Protein AF-A0A1F8QRV8-F1 (afdb_monomer_lite)

Structure (mmCIF, N/CA/C/O backbone):
data_AF-A0A1F8QRV8-F1
#
_entry.id   AF-A0A1F8QRV8-F1
#
loop_
_atom_site.group_PDB
_atom_site.id
_atom_site.type_symbol
_atom_site.label_atom_id
_atom_site.label_alt_id
_atom_site.label_comp_id
_atom_site.label_asym_id
_atom_site.label_entity_id
_atom_site.label_seq_id
_atom_site.pdbx_PDB_ins_code
_atom_site.Cartn_x
_atom_site.Cartn_y
_atom_site.Cartn_z
_atom_site.occupancy
_atom_site.B_iso_or_equiv
_atom_site.auth_seq_id
_atom_site.auth_comp_id
_atom_site.auth_asym_id
_atom_site.auth_atom_id
_atom_site.pdbx_PDB_model_num
ATOM 1 N N . MET A 1 1 ? -8.579 -0.309 5.083 1.00 98.44 1 MET A N 1
ATOM 2 C CA . MET A 1 1 ? -8.144 -1.308 4.083 1.00 98.44 1 MET A CA 1
ATOM 3 C C . MET A 1 1 ? -6.646 -1.500 4.211 1.00 98.44 1 MET A C 1
ATOM 5 O O . MET A 1 1 ? -5.951 -0.522 4.458 1.00 98.44 1 MET A O 1
ATOM 9 N N . ILE A 1 2 ? -6.174 -2.732 4.047 1.00 98.88 2 ILE A N 1
ATOM 10 C CA . ILE A 1 2 ? -4.752 -3.074 3.945 1.00 98.88 2 ILE A CA 1
ATOM 11 C C . ILE A 1 2 ? -4.493 -3.618 2.539 1.00 98.88 2 ILE A C 1
ATOM 13 O O . ILE A 1 2 ? -5.296 -4.398 2.025 1.00 98.88 2 ILE A O 1
ATOM 17 N N . ILE A 1 3 ? -3.397 -3.200 1.918 1.00 98.88 3 ILE A N 1
ATOM 18 C CA . ILE A 1 3 ? -2.924 -3.696 0.623 1.00 98.88 3 ILE A CA 1
ATOM 19 C C . ILE A 1 3 ? -1.481 -4.157 0.794 1.00 98.88 3 ILE A C 1
ATOM 21 O O . ILE A 1 3 ? -0.708 -3.502 1.485 1.00 98.88 3 ILE A O 1
ATOM 25 N N . ALA A 1 4 ? -1.134 -5.278 0.173 1.00 98.75 4 ALA A N 1
ATOM 26 C CA . ALA A 1 4 ? 0.220 -5.808 0.134 1.00 98.75 4 ALA A CA 1
ATOM 27 C C . ALA A 1 4 ? 0.588 -6.266 -1.284 1.00 98.75 4 ALA A C 1
ATOM 29 O O . ALA A 1 4 ? -0.267 -6.358 -2.176 1.00 98.75 4 ALA A O 1
ATOM 30 N N . GLY A 1 5 ? 1.874 -6.550 -1.497 1.00 98.44 5 GLY A N 1
ATOM 31 C CA . GLY A 1 5 ? 2.357 -7.167 -2.729 1.00 98.44 5 GLY A CA 1
ATOM 32 C C . GLY A 1 5 ? 2.204 -6.307 -3.976 1.00 98.44 5 GLY A C 1
ATOM 33 O O . GLY A 1 5 ? 2.043 -6.847 -5.064 1.00 98.44 5 GLY A O 1
ATOM 34 N N . ILE A 1 6 ? 2.218 -4.979 -3.857 1.00 98.62 6 ILE A N 1
ATOM 35 C CA . ILE A 1 6 ? 2.218 -4.088 -5.029 1.00 98.62 6 ILE A CA 1
ATOM 36 C C . ILE A 1 6 ? 3.520 -4.200 -5.833 1.00 98.62 6 ILE A C 1
ATOM 38 O O . ILE A 1 6 ? 3.482 -4.129 -7.059 1.00 98.62 6 ILE A O 1
ATOM 42 N N . HIS A 1 7 ? 4.644 -4.485 -5.169 1.00 97.75 7 HIS A N 1
ATOM 43 C CA . HIS A 1 7 ? 5.905 -4.873 -5.805 1.00 97.75 7 HIS A CA 1
ATOM 44 C C . HIS A 1 7 ? 6.136 -6.398 -5.769 1.00 97.75 7 HIS A C 1
ATOM 46 O O . HIS A 1 7 ? 7.274 -6.862 -5.682 1.00 97.75 7 HIS A O 1
ATOM 52 N N . GLY A 1 8 ? 5.050 -7.178 -5.809 1.00 97.31 8 GLY A N 1
ATOM 53 C CA . GLY A 1 8 ? 5.067 -8.627 -6.014 1.00 97.31 8 GLY A CA 1
ATOM 54 C C . GLY A 1 8 ? 6.041 -9.383 -5.108 1.00 97.31 8 GLY A C 1
ATOM 55 O O . GLY A 1 8 ? 6.103 -9.159 -3.899 1.00 97.31 8 GLY A O 1
ATOM 56 N N . GLY A 1 9 ? 6.800 -10.304 -5.701 1.00 96.50 9 GLY A N 1
ATOM 57 C CA . GLY A 1 9 ? 7.708 -11.196 -4.986 1.00 96.50 9 GLY A CA 1
ATOM 58 C C . GLY A 1 9 ? 8.955 -10.500 -4.442 1.00 96.50 9 GLY A C 1
ATOM 59 O O . GLY A 1 9 ? 9.538 -10.999 -3.480 1.00 96.50 9 GLY A O 1
ATOM 60 N N . ALA A 1 10 ? 9.332 -9.342 -4.999 1.00 95.88 10 ALA A N 1
ATOM 61 C CA . ALA A 1 10 ? 10.434 -8.530 -4.476 1.00 95.88 10 ALA A CA 1
ATOM 62 C C . ALA A 1 10 ? 10.132 -7.984 -3.068 1.00 95.88 10 ALA A C 1
ATOM 64 O O . ALA A 1 10 ? 11.057 -7.720 -2.311 1.00 95.88 10 ALA A O 1
ATOM 65 N N . GLU A 1 11 ? 8.848 -7.876 -2.712 1.00 97.12 11 GLU A N 1
ATOM 66 C CA . GLU A 1 11 ? 8.356 -7.502 -1.379 1.00 97.12 11 GLU A CA 1
ATOM 67 C C . GLU A 1 11 ? 7.483 -8.620 -0.786 1.00 97.12 11 GLU A C 1
ATOM 69 O O . GLU A 1 11 ? 6.433 -8.386 -0.177 1.00 97.12 11 GLU A O 1
ATOM 74 N N . GLY A 1 12 ? 7.890 -9.877 -1.004 1.00 98.06 12 GLY A N 1
ATOM 75 C CA . GLY A 1 12 ? 7.109 -11.064 -0.646 1.00 98.06 12 GLY A CA 1
ATOM 76 C C . GLY A 1 12 ? 6.810 -11.214 0.853 1.00 98.06 12 GLY A C 1
ATOM 77 O O . GLY A 1 12 ? 5.869 -11.913 1.231 1.00 98.06 12 GLY A O 1
ATOM 78 N N . ASN A 1 13 ? 7.551 -10.537 1.730 1.00 98.31 13 ASN A N 1
ATOM 79 C CA . ASN A 1 13 ? 7.242 -10.483 3.158 1.00 98.31 13 ASN A CA 1
ATOM 80 C C . ASN A 1 13 ? 5.983 -9.651 3.463 1.00 98.31 13 ASN A C 1
ATOM 82 O O . ASN A 1 13 ? 5.265 -9.987 4.400 1.00 98.31 13 ASN A O 1
ATOM 86 N N . THR A 1 14 ? 5.635 -8.642 2.656 1.00 98.69 14 THR A N 1
ATOM 87 C CA . THR A 1 14 ? 4.356 -7.910 2.799 1.00 98.69 14 THR A CA 1
ATOM 88 C C . THR A 1 14 ? 3.161 -8.820 2.497 1.00 98.69 14 THR A C 1
ATOM 90 O O . THR A 1 14 ? 2.145 -8.812 3.194 1.00 98.69 14 THR A O 1
ATOM 93 N N . ILE A 1 15 ? 3.320 -9.672 1.485 1.00 98.75 15 ILE A N 1
ATOM 94 C CA . ILE A 1 15 ? 2.384 -10.717 1.072 1.00 98.75 15 ILE A CA 1
ATOM 95 C C . ILE A 1 15 ? 2.236 -11.754 2.203 1.00 98.75 15 ILE A C 1
ATOM 97 O O . ILE A 1 15 ? 1.121 -12.093 2.605 1.00 98.75 15 ILE A O 1
ATOM 101 N N . ALA A 1 16 ? 3.349 -12.214 2.782 1.00 98.81 16 ALA A N 1
ATOM 102 C CA . ALA A 1 16 ? 3.334 -13.120 3.933 1.00 98.81 16 ALA A CA 1
ATOM 103 C C . ALA A 1 16 ? 2.682 -12.488 5.179 1.00 98.81 16 ALA A C 1
ATOM 105 O O . ALA A 1 16 ? 1.911 -13.152 5.875 1.00 98.81 16 ALA A O 1
ATOM 106 N N . LEU A 1 17 ? 2.926 -11.200 5.436 1.00 98.88 17 LEU A N 1
ATOM 107 C CA . LEU A 1 17 ? 2.266 -10.451 6.503 1.00 98.88 17 LEU A CA 1
ATOM 108 C C . LEU A 1 17 ? 0.745 -10.421 6.296 1.00 98.88 17 LEU A C 1
ATOM 110 O O . LEU A 1 17 ? -0.011 -10.696 7.229 1.00 98.88 17 LEU A O 1
ATOM 114 N N . ALA A 1 18 ? 0.277 -10.143 5.076 1.00 98.88 18 ALA A N 1
ATOM 115 C CA . ALA A 1 18 ? -1.150 -10.168 4.768 1.00 98.88 18 ALA A CA 1
ATOM 116 C C . ALA A 1 18 ? -1.773 -11.550 5.045 1.00 98.88 18 ALA A C 1
ATOM 118 O O . ALA A 1 18 ? -2.860 -11.615 5.623 1.00 98.88 18 ALA A O 1
ATOM 119 N N . ASP A 1 19 ? -1.082 -12.650 4.722 1.00 98.88 19 ASP A N 1
ATOM 120 C CA . ASP A 1 19 ? -1.551 -14.003 5.060 1.00 98.88 19 ASP A CA 1
ATOM 121 C C . ASP A 1 19 ? -1.668 -14.224 6.565 1.00 98.88 19 ASP A C 1
ATOM 123 O O . ASP A 1 19 ? -2.669 -14.776 7.030 1.00 98.88 19 ASP A O 1
ATOM 127 N N . GLN A 1 20 ? -0.670 -13.791 7.336 1.00 98.88 20 GLN A N 1
ATOM 128 C CA . GLN A 1 20 ? -0.687 -13.927 8.790 1.00 98.88 20 GLN A CA 1
ATOM 129 C C . GLN A 1 20 ? -1.824 -13.112 9.416 1.00 98.88 20 GLN A C 1
ATOM 131 O O . GLN A 1 20 ? -2.536 -13.625 10.281 1.00 98.88 20 GLN A O 1
ATOM 136 N N . LEU A 1 21 ? -2.056 -11.877 8.953 1.00 98.88 21 LEU A N 1
ATOM 137 C CA . LEU A 1 21 ? -3.175 -11.048 9.412 1.00 98.88 21 LEU A CA 1
ATOM 138 C C . LEU A 1 21 ? -4.525 -11.692 9.061 1.00 98.88 21 LEU A C 1
ATOM 140 O O . LEU A 1 21 ? -5.411 -11.765 9.913 1.00 98.88 21 LEU A O 1
ATOM 144 N N . ILE A 1 22 ? -4.681 -12.228 7.844 1.00 98.88 22 ILE A N 1
ATOM 145 C CA . ILE A 1 22 ? -5.885 -12.968 7.433 1.00 98.88 22 ILE A CA 1
ATOM 146 C C . ILE A 1 22 ? -6.089 -14.207 8.317 1.00 98.88 22 ILE A C 1
ATOM 148 O O . ILE A 1 22 ? -7.207 -14.471 8.767 1.00 98.88 22 ILE A O 1
ATOM 152 N N . ALA A 1 23 ? -5.030 -14.974 8.585 1.00 98.81 23 ALA A N 1
ATOM 153 C CA . ALA A 1 23 ? -5.090 -16.160 9.434 1.00 98.81 23 ALA A CA 1
ATOM 154 C C . ALA A 1 23 ? -5.474 -15.810 10.880 1.00 98.81 23 ALA A C 1
ATOM 156 O O . ALA A 1 23 ? -6.327 -16.485 11.463 1.00 98.81 23 ALA A O 1
ATOM 157 N N . TYR A 1 24 ? -4.905 -14.734 11.429 1.00 98.81 24 TYR A N 1
ATOM 158 C CA . TYR A 1 24 ? -5.256 -14.205 12.743 1.00 98.81 24 TYR A CA 1
ATOM 159 C C . TYR A 1 24 ? -6.730 -13.797 12.808 1.00 98.81 24 TYR A C 1
ATOM 161 O O . TYR A 1 24 ? -7.442 -14.224 13.715 1.00 98.81 24 TYR A O 1
ATOM 169 N N . LEU A 1 25 ? -7.216 -13.032 11.826 1.00 98.62 25 LEU A N 1
ATOM 170 C CA . LEU A 1 25 ? -8.596 -12.537 11.782 1.00 98.62 25 LEU A CA 1
ATOM 171 C C . LEU A 1 25 ? -9.627 -13.657 11.617 1.00 98.62 25 LEU A C 1
ATOM 173 O O . LEU A 1 25 ? -10.715 -13.575 12.179 1.00 98.62 25 LEU A O 1
ATOM 177 N N . ARG A 1 26 ? -9.289 -14.740 10.906 1.00 98.31 26 ARG A N 1
ATOM 178 C CA . ARG A 1 26 ? -10.142 -15.941 10.832 1.00 98.31 26 ARG A CA 1
ATOM 179 C C . ARG A 1 26 ? -10.323 -16.616 12.191 1.00 98.31 26 ARG A C 1
ATOM 181 O O . ARG A 1 26 ? -11.381 -17.183 12.445 1.00 98.31 26 ARG A O 1
ATOM 188 N N . GLN A 1 27 ? -9.301 -16.569 13.043 1.00 98.50 27 GLN A N 1
ATOM 189 C CA . GLN A 1 27 ? -9.343 -17.119 14.402 1.00 98.50 27 GLN A CA 1
ATOM 190 C C . GLN A 1 27 ? -9.913 -16.118 15.419 1.00 98.50 27 GLN A C 1
ATOM 192 O O . GLN A 1 27 ? -10.408 -16.525 16.465 1.00 98.50 27 GLN A O 1
ATOM 197 N N . ASN A 1 28 ? -9.863 -14.822 15.103 1.00 98.31 28 ASN A N 1
ATOM 198 C CA . ASN A 1 28 ? -10.257 -13.719 15.975 1.00 98.31 28 ASN A CA 1
ATOM 199 C C . ASN A 1 28 ? -11.208 -12.744 15.255 1.00 98.31 28 ASN A C 1
ATOM 201 O O . ASN A 1 28 ? -10.888 -11.559 15.137 1.00 98.31 28 ASN A O 1
ATOM 205 N N . PRO A 1 29 ? -12.376 -13.195 14.760 1.00 97.06 29 PRO A N 1
ATOM 206 C CA . PRO A 1 29 ? -13.280 -12.335 13.993 1.00 97.06 29 PRO A CA 1
ATOM 207 C C . PRO A 1 29 ? -13.778 -11.125 14.799 1.00 97.06 29 PRO A C 1
ATOM 209 O O . PRO A 1 29 ? -14.042 -10.074 14.224 1.00 97.06 29 PRO A O 1
ATOM 212 N N . GLN A 1 30 ? -13.842 -11.242 16.130 1.00 96.56 30 GLN A N 1
ATOM 213 C CA . GLN A 1 30 ? -14.197 -10.155 17.045 1.00 96.56 30 GLN A CA 1
ATOM 214 C C . GLN A 1 30 ? -13.184 -9.000 17.077 1.00 96.56 30 GLN A C 1
ATOM 216 O O . GLN A 1 30 ? -13.481 -7.959 17.656 1.00 96.56 30 GLN A O 1
ATOM 221 N N . ALA A 1 31 ? -11.986 -9.179 16.507 1.00 96.75 31 ALA A N 1
ATOM 222 C CA . ALA A 1 31 ? -10.992 -8.115 16.425 1.00 96.75 31 ALA A CA 1
ATOM 223 C C . ALA A 1 31 ? -11.446 -6.971 15.505 1.00 96.75 31 ALA A C 1
ATOM 225 O O . ALA A 1 31 ? -11.017 -5.841 15.705 1.00 96.75 31 ALA A O 1
ATOM 226 N N . VAL A 1 32 ? -12.322 -7.242 14.527 1.00 97.69 32 VAL A N 1
ATOM 227 C CA . VAL A 1 32 ? -12.950 -6.203 13.698 1.00 97.69 32 VAL A CA 1
ATOM 228 C C . VAL A 1 32 ? -14.182 -5.670 14.436 1.00 97.69 32 VAL A C 1
ATOM 230 O O . VAL A 1 32 ? -15.131 -6.433 14.637 1.00 97.69 32 VAL A O 1
ATOM 233 N N . PRO A 1 33 ? -14.211 -4.386 14.841 1.00 94.81 33 PRO A N 1
ATOM 234 C CA . PRO A 1 33 ? -15.349 -3.844 15.570 1.00 94.81 33 PRO A CA 1
ATOM 235 C C . PRO A 1 33 ? -16.626 -3.839 14.723 1.00 94.81 33 PRO A C 1
ATOM 237 O O . PRO A 1 33 ? -16.595 -3.695 13.497 1.00 94.81 33 PRO A O 1
ATOM 240 N N . HIS A 1 34 ? -17.778 -3.948 15.387 1.00 93.56 34 HIS A N 1
ATOM 241 C CA . HIS A 1 34 ? -19.071 -3.796 14.724 1.00 93.56 34 HIS A CA 1
ATOM 242 C C . HIS A 1 34 ? -19.174 -2.434 14.022 1.00 93.56 34 HIS A C 1
ATOM 244 O O . HIS A 1 34 ? -18.722 -1.422 14.548 1.00 93.56 34 HIS A O 1
ATOM 250 N N . GLY A 1 35 ? -19.803 -2.412 12.845 1.00 90.38 35 GLY A N 1
ATOM 251 C CA . GLY A 1 35 ? -19.957 -1.196 12.039 1.00 90.38 35 GLY A CA 1
ATOM 252 C C . GLY A 1 35 ? -18.786 -0.907 11.096 1.00 90.38 35 GLY A C 1
ATOM 253 O O . GLY A 1 35 ? -18.944 -0.084 10.201 1.00 90.38 35 GLY A O 1
ATOM 254 N N . TYR A 1 36 ? -17.665 -1.623 11.219 1.00 93.31 36 TYR A N 1
ATOM 255 C CA . TYR A 1 36 ? -16.537 -1.514 10.296 1.00 93.31 36 TYR A CA 1
ATOM 256 C C . TYR A 1 36 ? -16.503 -2.674 9.305 1.00 93.31 36 TYR A C 1
ATOM 258 O O . TYR A 1 36 ? -16.861 -3.809 9.619 1.00 93.31 36 TYR A O 1
ATOM 266 N N . THR A 1 37 ? -16.011 -2.387 8.100 1.00 96.19 37 THR A N 1
ATOM 267 C CA . THR A 1 37 ? -15.634 -3.409 7.120 1.00 96.19 37 THR A CA 1
ATOM 268 C C . THR A 1 37 ? -14.135 -3.322 6.866 1.00 96.19 37 THR A C 1
ATOM 270 O O . THR A 1 37 ? -13.628 -2.294 6.417 1.00 96.19 37 THR A O 1
ATOM 273 N N . LEU A 1 38 ? -13.417 -4.410 7.145 1.00 98.12 38 LEU A N 1
ATOM 274 C CA . LEU A 1 38 ? -11.993 -4.525 6.852 1.00 98.12 38 LEU A CA 1
ATOM 275 C C . LEU A 1 38 ? -11.783 -5.283 5.540 1.00 98.12 38 LEU A C 1
ATOM 277 O O . LEU A 1 38 ? -12.138 -6.453 5.422 1.00 98.12 38 LEU A O 1
ATOM 281 N N . TYR A 1 39 ? -11.132 -4.624 4.585 1.00 98.69 39 TYR A N 1
ATOM 282 C CA . TYR A 1 39 ? -10.623 -5.250 3.367 1.00 98.69 39 TYR A CA 1
ATOM 283 C C . TYR A 1 39 ? -9.111 -5.454 3.471 1.00 98.69 39 TYR A C 1
ATOM 285 O O . TYR A 1 39 ? -8.399 -4.518 3.848 1.00 98.69 39 TYR A O 1
ATOM 293 N N . ILE A 1 40 ? -8.637 -6.646 3.103 1.00 98.81 40 ILE A N 1
ATOM 294 C CA . ILE A 1 40 ? -7.215 -6.967 2.937 1.00 98.81 40 ILE A CA 1
ATOM 295 C C . ILE A 1 40 ? -7.014 -7.481 1.511 1.00 98.81 40 ILE A C 1
ATOM 297 O O . ILE A 1 40 ? -7.506 -8.557 1.166 1.00 98.81 40 ILE A O 1
ATOM 301 N N . LEU A 1 41 ? -6.301 -6.717 0.683 1.00 98.81 41 LEU A N 1
ATOM 302 C CA . LEU A 1 41 ? -5.822 -7.184 -0.613 1.00 98.81 41 LEU A CA 1
ATOM 303 C C . LEU A 1 41 ? -4.449 -7.819 -0.410 1.00 98.81 41 LEU A C 1
ATOM 305 O O . LEU A 1 41 ? -3.457 -7.119 -0.227 1.00 98.81 41 LEU A O 1
ATOM 309 N N . ARG A 1 42 ? -4.430 -9.152 -0.429 1.00 98.50 42 ARG A N 1
ATOM 310 C CA . ARG A 1 42 ? -3.239 -9.969 -0.177 1.00 98.50 42 ARG A CA 1
ATOM 311 C C . ARG A 1 42 ? -2.063 -9.620 -1.099 1.00 98.50 42 ARG A C 1
ATOM 313 O O . ARG A 1 42 ? -0.938 -9.519 -0.630 1.00 98.50 42 ARG A O 1
ATOM 320 N N . SER A 1 43 ? -2.328 -9.523 -2.398 1.00 98.56 43 SER A N 1
ATOM 321 C CA . SER A 1 43 ? -1.309 -9.355 -3.432 1.00 98.56 43 SER A CA 1
ATOM 322 C C . SER A 1 43 ? -1.920 -8.593 -4.598 1.00 98.56 43 SER A C 1
ATOM 324 O O . SER A 1 43 ? -2.883 -9.063 -5.210 1.00 98.56 43 SER A O 1
ATOM 326 N N . LEU A 1 44 ? -1.416 -7.386 -4.855 1.00 98.75 44 LEU A N 1
ATOM 327 C CA . LEU A 1 44 ? -1.829 -6.584 -6.008 1.00 98.75 44 LEU A CA 1
ATOM 328 C C . LEU A 1 44 ? -1.079 -6.987 -7.287 1.00 98.75 44 LEU A C 1
ATOM 330 O O . LEU A 1 44 ? -1.652 -6.874 -8.365 1.00 98.75 44 LEU A O 1
ATOM 334 N N . ASN A 1 45 ? 0.157 -7.483 -7.169 1.00 98.69 45 ASN A N 1
ATOM 335 C CA . ASN A 1 45 ? 0.983 -7.968 -8.275 1.00 98.69 45 ASN A CA 1
ATOM 336 C C . ASN A 1 45 ? 1.223 -9.493 -8.170 1.00 98.69 45 ASN A C 1
ATOM 338 O O . ASN A 1 45 ? 2.320 -9.923 -7.791 1.00 98.69 45 ASN A O 1
ATOM 342 N N . PRO A 1 46 ? 0.222 -10.332 -8.505 1.00 98.31 46 PRO A N 1
ATOM 343 C CA . PRO A 1 46 ? 0.373 -11.788 -8.466 1.00 98.31 46 PRO A CA 1
ATOM 344 C C . PRO A 1 46 ? 1.382 -12.316 -9.501 1.00 98.31 46 PRO A C 1
ATOM 346 O O . PRO A 1 46 ? 1.995 -13.359 -9.278 1.00 98.31 46 PRO A O 1
ATOM 349 N N . ASP A 1 47 ? 1.598 -11.598 -10.606 1.00 97.88 47 ASP A N 1
ATOM 350 C CA . ASP A 1 47 ? 2.588 -11.970 -11.623 1.00 97.88 47 ASP A CA 1
ATOM 351 C C . ASP A 1 47 ? 4.012 -11.862 -11.065 1.00 97.88 47 ASP A C 1
ATOM 353 O O . ASP A 1 47 ? 4.814 -12.789 -11.187 1.00 97.88 47 ASP A O 1
ATOM 357 N N . GLY A 1 48 ? 4.308 -10.746 -10.393 1.00 97.81 48 GLY A N 1
ATOM 358 C CA . GLY A 1 48 ? 5.572 -10.537 -9.698 1.00 97.81 48 GLY A CA 1
ATOM 359 C C . GLY A 1 48 ? 5.747 -11.479 -8.507 1.00 97.81 48 GLY A C 1
ATOM 360 O O . GLY A 1 48 ? 6.862 -11.925 -8.244 1.00 97.81 48 GLY A O 1
ATOM 361 N N . GLU A 1 49 ? 4.666 -11.824 -7.795 1.00 98.06 49 GLU A N 1
ATOM 362 C CA . GLU A 1 49 ? 4.690 -12.792 -6.686 1.00 98.06 49 GLU A CA 1
ATOM 363 C C . GLU A 1 49 ? 5.238 -14.156 -7.124 1.00 98.06 49 GLU A C 1
ATOM 365 O O . GLU A 1 49 ? 6.117 -14.706 -6.458 1.00 98.06 49 GLU A O 1
ATOM 370 N N . VAL A 1 50 ? 4.786 -14.677 -8.270 1.00 97.88 50 VAL A N 1
ATOM 371 C CA . VAL A 1 50 ? 5.233 -15.978 -8.803 1.00 97.88 50 VAL A CA 1
ATOM 372 C C . VAL A 1 50 ? 6.735 -15.998 -9.121 1.00 97.88 50 VAL A C 1
ATOM 374 O O . VAL A 1 50 ? 7.355 -17.062 -9.082 1.00 97.88 50 VAL A O 1
ATOM 377 N N . LEU A 1 51 ? 7.342 -14.842 -9.403 1.00 97.19 51 LEU A N 1
ATOM 378 C CA . LEU A 1 51 ? 8.778 -14.731 -9.681 1.00 97.19 51 LEU A CA 1
ATOM 379 C C . LEU A 1 51 ? 9.647 -14.757 -8.412 1.00 97.19 51 LEU A C 1
ATOM 381 O O . LEU A 1 51 ? 10.847 -15.021 -8.504 1.00 97.19 51 LEU A O 1
ATOM 385 N N . GLY A 1 52 ? 9.056 -14.527 -7.236 1.00 94.69 52 GLY A N 1
ATOM 386 C CA . GLY A 1 52 ? 9.757 -14.510 -5.953 1.00 94.69 52 GLY A CA 1
ATOM 387 C C . GLY A 1 52 ? 10.641 -13.276 -5.741 1.00 94.69 52 GLY A C 1
ATOM 388 O O . GLY A 1 52 ? 10.527 -12.270 -6.445 1.00 94.69 52 GLY A O 1
ATOM 389 N N . ASN A 1 53 ? 11.525 -13.351 -4.740 1.00 94.31 53 ASN A N 1
ATOM 390 C CA . ASN A 1 53 ? 12.380 -12.235 -4.326 1.00 94.31 53 ASN A CA 1
ATOM 391 C C . ASN A 1 53 ? 13.574 -12.046 -5.276 1.00 94.31 53 ASN A C 1
ATOM 393 O O . ASN A 1 53 ? 14.706 -12.447 -5.000 1.00 94.31 53 ASN A O 1
ATOM 397 N N . VAL A 1 54 ? 13.286 -11.465 -6.439 1.00 93.19 54 VAL A N 1
ATOM 398 C CA . VAL A 1 54 ? 14.252 -11.058 -7.463 1.00 93.19 54 VAL A CA 1
ATOM 399 C C . VAL A 1 54 ? 13.852 -9.687 -8.023 1.00 93.19 54 VAL A C 1
ATOM 401 O O . VAL A 1 54 ? 12.671 -9.346 -7.985 1.00 93.19 54 VAL A O 1
ATOM 404 N N . PRO A 1 55 ? 14.769 -8.904 -8.630 1.00 91.31 55 PRO A N 1
ATOM 405 C CA . PRO A 1 55 ? 14.427 -7.589 -9.187 1.00 91.31 55 PRO A CA 1
ATOM 406 C C . PRO A 1 55 ? 13.271 -7.609 -10.200 1.00 91.31 55 PRO A C 1
ATOM 408 O O . PRO A 1 55 ? 12.509 -6.651 -10.289 1.00 91.31 55 PRO A O 1
ATOM 411 N N . GLY A 1 56 ? 13.123 -8.710 -10.947 1.00 94.56 56 GLY A N 1
ATOM 412 C CA . GLY A 1 56 ? 12.012 -8.914 -11.881 1.00 94.56 56 GLY A CA 1
ATOM 413 C C . GLY A 1 56 ? 10.657 -9.173 -11.214 1.00 94.56 56 GLY A C 1
ATOM 414 O O . GLY A 1 56 ? 9.643 -9.021 -11.878 1.00 94.56 56 GLY A O 1
ATOM 415 N N . GLY A 1 57 ? 10.629 -9.520 -9.924 1.00 96.12 57 GLY A N 1
ATOM 416 C CA . GLY A 1 57 ? 9.404 -9.719 -9.148 1.00 96.12 57 GLY A CA 1
ATOM 417 C C . GLY A 1 57 ? 8.760 -8.421 -8.656 1.00 96.12 57 GLY A C 1
ATOM 418 O O . GLY A 1 57 ? 7.648 -8.476 -8.140 1.00 96.12 57 GLY A O 1
ATOM 419 N N . ARG A 1 58 ? 9.437 -7.270 -8.816 1.00 96.50 58 ARG A N 1
ATOM 420 C CA . ARG A 1 58 ? 8.902 -5.938 -8.489 1.00 96.50 58 ARG A CA 1
ATOM 421 C C . ARG A 1 58 ? 7.822 -5.479 -9.477 1.00 96.50 58 ARG A C 1
ATOM 423 O O . ARG A 1 58 ? 6.709 -5.208 -9.029 1.00 96.50 58 ARG A O 1
ATOM 430 N N . PRO A 1 59 ? 8.118 -5.326 -10.782 1.00 97.31 59 PRO A N 1
ATOM 431 C CA . PRO A 1 59 ? 7.099 -4.936 -11.748 1.00 97.31 59 PRO A CA 1
ATOM 432 C C . PRO A 1 59 ? 6.108 -6.077 -12.013 1.00 97.31 59 PRO A C 1
ATOM 434 O O . PRO A 1 59 ? 6.360 -7.231 -11.662 1.00 97.31 59 PRO A O 1
ATOM 437 N N . ASN A 1 60 ? 4.975 -5.768 -12.642 1.00 98.31 60 ASN A N 1
ATOM 438 C CA . ASN A 1 60 ? 4.060 -6.794 -13.152 1.00 98.31 60 ASN A CA 1
ATOM 439 C C . ASN A 1 60 ? 4.600 -7.461 -14.437 1.00 98.31 60 ASN A C 1
ATOM 441 O O . ASN A 1 60 ? 5.691 -7.130 -14.914 1.00 98.31 60 ASN A O 1
ATOM 445 N N . ALA A 1 61 ? 3.828 -8.371 -15.046 1.00 97.56 61 ALA A N 1
ATOM 446 C CA . ALA A 1 61 ? 4.248 -9.087 -16.258 1.00 97.56 61 ALA A CA 1
ATOM 447 C C . ALA A 1 61 ? 4.550 -8.180 -17.471 1.00 97.56 61 ALA A C 1
ATOM 449 O O . ALA A 1 61 ? 5.285 -8.591 -18.370 1.00 97.56 61 ALA A O 1
ATOM 450 N N . ASN A 1 62 ? 4.038 -6.944 -17.494 1.00 97.62 62 ASN A N 1
ATOM 451 C CA . ASN A 1 62 ? 4.333 -5.955 -18.536 1.00 97.62 62 ASN A CA 1
ATOM 452 C C . ASN A 1 62 ? 5.592 -5.119 -18.240 1.00 97.62 62 ASN A C 1
ATOM 454 O O . ASN A 1 62 ? 5.923 -4.207 -19.000 1.00 97.62 62 ASN A O 1
ATOM 458 N N . GLY A 1 63 ? 6.305 -5.398 -17.144 1.00 96.44 63 GLY A N 1
ATOM 459 C CA . GLY A 1 63 ? 7.471 -4.621 -16.729 1.00 96.44 63 GLY A CA 1
ATOM 460 C C . GLY A 1 63 ? 7.108 -3.252 -16.142 1.00 96.44 63 GLY A C 1
ATOM 461 O O . GLY A 1 63 ? 7.938 -2.339 -16.160 1.00 96.44 63 GLY A O 1
ATOM 462 N N . VAL A 1 64 ? 5.880 -3.082 -15.644 1.00 97.19 64 VAL A N 1
ATOM 463 C CA . VAL A 1 64 ? 5.396 -1.825 -15.062 1.00 97.19 64 VAL A CA 1
ATOM 464 C C . VAL A 1 64 ? 5.473 -1.875 -13.541 1.00 97.19 64 VAL A C 1
ATOM 466 O O . VAL A 1 64 ? 5.006 -2.827 -12.919 1.00 97.19 64 VAL A O 1
ATOM 469 N N . ASP A 1 65 ? 6.059 -0.839 -12.939 1.00 96.75 65 ASP A N 1
ATOM 470 C CA . ASP A 1 65 ? 5.968 -0.609 -11.499 1.00 96.75 65 ASP A CA 1
ATOM 471 C C . ASP A 1 65 ? 4.554 -0.092 -11.194 1.00 96.75 65 ASP A C 1
ATOM 473 O O . ASP A 1 65 ? 4.191 1.037 -11.544 1.00 96.75 65 ASP A O 1
ATOM 477 N N . LEU A 1 66 ? 3.730 -0.940 -10.570 1.00 98.31 66 LEU A N 1
ATOM 478 C CA . LEU A 1 66 ? 2.335 -0.611 -10.280 1.00 98.31 66 LEU A CA 1
ATOM 479 C C . LEU A 1 66 ? 2.212 0.625 -9.378 1.00 98.31 66 LEU A C 1
ATOM 481 O O . LEU A 1 66 ? 1.270 1.397 -9.561 1.00 98.31 66 LEU A O 1
ATOM 485 N N . ASN A 1 67 ? 3.176 0.876 -8.479 1.00 97.25 67 ASN A N 1
ATOM 486 C CA . ASN A 1 67 ? 3.186 2.062 -7.616 1.00 97.25 67 ASN A CA 1
ATOM 487 C C . ASN A 1 67 ? 3.752 3.313 -8.318 1.00 97.25 67 ASN A C 1
ATOM 489 O O . ASN A 1 67 ? 4.115 4.293 -7.667 1.00 97.25 67 ASN A O 1
ATOM 493 N N . ARG A 1 68 ? 3.868 3.277 -9.650 1.00 96.50 68 ARG A N 1
ATOM 494 C CA . ARG A 1 68 ? 4.111 4.432 -10.531 1.00 96.50 68 ARG A CA 1
ATOM 495 C C . ARG A 1 68 ? 3.045 4.571 -11.618 1.00 96.50 68 ARG A C 1
ATOM 497 O O . ARG A 1 68 ? 3.135 5.466 -12.454 1.00 96.50 68 ARG A O 1
ATOM 504 N N . ASN A 1 69 ? 2.050 3.681 -11.647 1.00 98.00 69 ASN A N 1
ATOM 505 C CA . ASN A 1 69 ? 1.065 3.607 -12.722 1.00 98.00 69 ASN A CA 1
ATOM 506 C C . ASN A 1 69 ? -0.241 4.355 -12.410 1.00 98.00 69 ASN A C 1
ATOM 508 O O . ASN A 1 69 ? -1.114 4.429 -13.269 1.00 98.00 69 ASN A O 1
ATOM 512 N N . PHE A 1 70 ? -0.425 4.921 -11.216 1.00 98.00 70 PHE A N 1
ATOM 513 C CA . PHE A 1 70 ? -1.644 5.673 -10.902 1.00 98.00 70 PHE A CA 1
ATOM 514 C C . PHE A 1 70 ? -1.638 7.057 -11.562 1.00 98.00 70 PHE A C 1
ATOM 516 O O . PHE A 1 70 ? -0.587 7.597 -11.879 1.00 98.00 70 PHE A O 1
ATOM 523 N N . ASP A 1 71 ? -2.822 7.638 -11.793 1.00 95.31 71 ASP A N 1
ATOM 524 C CA . ASP A 1 71 ? -2.964 8.876 -12.583 1.00 95.31 71 ASP A CA 1
ATOM 525 C C . ASP A 1 71 ? -2.519 10.159 -11.856 1.00 95.31 71 ASP A C 1
ATOM 527 O O . ASP A 1 71 ? -2.276 11.182 -12.498 1.00 95.31 71 ASP A O 1
ATOM 531 N N . VAL A 1 72 ? -2.348 10.100 -10.534 1.00 94.50 72 VAL A N 1
ATOM 532 C CA . VAL A 1 72 ? -1.976 11.243 -9.696 1.00 94.50 72 VAL A CA 1
ATOM 533 C C . VAL A 1 72 ? -0.541 11.688 -9.976 1.00 94.50 72 VAL A C 1
ATOM 535 O O . VAL A 1 72 ? 0.427 10.999 -9.665 1.00 94.50 72 VAL A O 1
ATOM 538 N N . GLY A 1 73 ? -0.396 12.846 -10.619 1.00 91.12 73 GLY A N 1
ATOM 539 C CA . GLY A 1 73 ? 0.922 13.387 -10.954 1.00 91.12 73 GLY A CA 1
ATOM 540 C C . GLY A 1 73 ? 1.780 12.443 -11.805 1.00 91.12 73 GLY A C 1
ATOM 541 O O . GLY A 1 73 ? 2.995 12.561 -11.755 1.00 91.12 73 GLY A O 1
ATOM 542 N N . TRP A 1 74 ? 1.169 11.502 -12.539 1.00 94.50 74 TRP A N 1
ATOM 543 C CA . TRP A 1 74 ? 1.866 10.458 -13.295 1.00 94.50 74 TRP A CA 1
ATOM 544 C C . TRP A 1 74 ? 2.954 11.024 -14.215 1.00 94.50 74 TRP A C 1
ATOM 546 O O . TRP A 1 74 ? 2.734 12.009 -14.925 1.00 94.50 74 TRP A O 1
ATOM 556 N N . GLN A 1 75 ? 4.106 10.355 -14.252 1.00 91.25 75 GLN A N 1
ATOM 557 C CA . GLN A 1 75 ? 5.249 10.731 -15.081 1.00 91.25 75 GLN A CA 1
ATOM 558 C C . GLN A 1 75 ? 5.734 9.526 -15.886 1.00 91.25 75 GLN A C 1
ATOM 560 O O . GLN A 1 75 ? 5.993 8.464 -15.329 1.00 91.25 75 GLN A O 1
ATOM 565 N N . ALA A 1 76 ? 5.903 9.706 -17.198 1.00 89.12 76 ALA A N 1
ATOM 566 C CA . ALA A 1 76 ? 6.384 8.644 -18.082 1.00 89.12 76 ALA A CA 1
ATOM 567 C C . ALA A 1 76 ? 7.849 8.257 -17.804 1.00 89.12 76 ALA A C 1
ATOM 569 O O . ALA A 1 76 ? 8.216 7.087 -17.913 1.00 89.12 76 ALA A O 1
ATOM 570 N N . ASP A 1 77 ? 8.691 9.243 -17.475 1.00 84.38 77 ASP A N 1
ATOM 571 C CA . ASP A 1 77 ? 10.128 9.060 -17.271 1.00 84.38 77 ASP A CA 1
ATOM 572 C C . ASP A 1 77 ? 10.490 8.973 -15.782 1.00 84.38 77 ASP A C 1
ATOM 574 O O . ASP A 1 77 ? 10.687 9.982 -15.108 1.00 84.38 77 ASP A O 1
ATOM 578 N N . LEU A 1 78 ? 10.649 7.740 -15.294 1.00 80.38 78 LEU A N 1
ATOM 579 C CA . LEU A 1 78 ? 11.107 7.444 -13.931 1.00 80.38 78 LEU A CA 1
ATOM 580 C C . LEU A 1 78 ? 12.615 7.659 -13.713 1.00 80.38 78 LEU A C 1
ATOM 582 O O . LEU A 1 78 ? 13.120 7.450 -12.614 1.00 80.38 78 LEU A O 1
ATOM 586 N N . LYS A 1 79 ? 13.391 8.000 -14.746 1.00 72.62 79 LYS A N 1
ATOM 587 C CA . LYS A 1 79 ? 14.813 8.338 -14.572 1.00 72.62 79 LYS A CA 1
ATOM 588 C C . LYS A 1 79 ? 14.987 9.829 -14.323 1.00 72.62 79 LYS A C 1
ATOM 590 O O . LYS A 1 79 ? 15.851 10.208 -13.533 1.00 72.62 79 LYS A O 1
ATOM 595 N N . GLY A 1 80 ? 14.154 10.655 -14.957 1.00 69.75 80 GLY A N 1
ATOM 596 C CA . GLY A 1 80 ? 14.147 12.111 -14.802 1.00 69.75 80 GLY A CA 1
ATOM 597 C C . GLY A 1 80 ? 13.755 12.605 -13.404 1.00 69.75 80 GLY A C 1
ATOM 598 O O . GLY A 1 80 ? 14.099 13.728 -13.049 1.00 69.75 80 GLY A O 1
ATOM 599 N N . ASN A 1 81 ? 13.109 11.764 -12.594 1.00 67.81 81 ASN A N 1
ATOM 600 C CA . ASN A 1 81 ? 12.588 12.102 -11.265 1.00 67.81 81 ASN A CA 1
ATOM 601 C C . ASN A 1 81 ? 13.467 11.585 -10.100 1.00 67.81 81 ASN A C 1
ATOM 603 O O . ASN A 1 81 ? 13.026 11.515 -8.955 1.00 67.81 81 ASN A O 1
ATOM 607 N N . GLY A 1 82 ? 14.707 11.168 -10.383 1.00 70.12 82 GLY A N 1
ATOM 608 C CA . GLY A 1 82 ? 15.649 10.688 -9.364 1.00 70.12 82 GLY A CA 1
ATOM 609 C C . GLY A 1 82 ? 15.445 9.234 -8.915 1.00 70.12 82 GLY A C 1
ATOM 610 O O . GLY A 1 82 ? 16.242 8.733 -8.125 1.00 70.12 82 GLY A O 1
ATOM 611 N N . CYS A 1 83 ? 14.459 8.510 -9.457 1.00 76.06 83 CYS A N 1
ATOM 612 C CA . CYS A 1 83 ? 14.140 7.122 -9.092 1.00 76.06 83 CYS A CA 1
ATOM 613 C C . CYS A 1 83 ? 14.890 6.067 -9.933 1.00 76.06 83 CYS A C 1
ATOM 615 O O . CYS A 1 83 ? 14.413 4.949 -10.126 1.00 76.06 83 CYS A O 1
ATOM 617 N N . SER A 1 84 ? 16.078 6.410 -10.442 1.00 63.03 84 SER A N 1
ATOM 618 C CA . SER A 1 84 ? 16.778 5.672 -11.510 1.00 63.03 84 SER A CA 1
ATOM 619 C C . SER A 1 84 ? 17.198 4.229 -11.182 1.00 63.03 84 SER A C 1
ATOM 621 O O . SER A 1 84 ? 17.577 3.489 -12.091 1.00 63.03 84 SER A O 1
ATOM 623 N N . SER A 1 85 ? 17.125 3.818 -9.915 1.00 68.56 85 SER A N 1
ATOM 624 C CA . SER A 1 85 ? 17.450 2.468 -9.448 1.00 68.56 85 SER A CA 1
ATOM 625 C C . SER A 1 85 ? 16.252 1.513 -9.378 1.00 68.56 85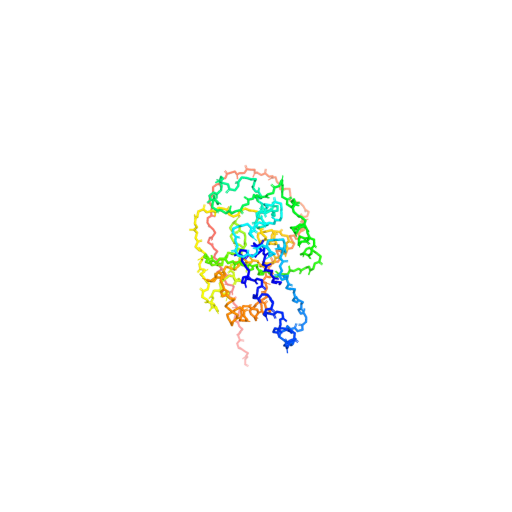 SER A C 1
ATOM 627 O O . SER A 1 85 ? 16.470 0.314 -9.208 1.00 68.56 85 SER A O 1
ATOM 629 N N . ALA A 1 86 ? 15.010 1.998 -9.504 1.00 73.38 86 ALA A N 1
ATOM 630 C CA . ALA A 1 86 ? 13.820 1.155 -9.389 1.00 73.38 86 ALA A CA 1
ATOM 631 C C . ALA A 1 86 ? 13.585 0.322 -10.671 1.00 73.38 86 ALA A C 1
ATOM 633 O O . ALA A 1 86 ? 13.524 0.891 -11.765 1.00 73.38 86 ALA A O 1
ATOM 634 N N . PRO A 1 87 ? 13.442 -1.015 -10.574 1.00 84.56 87 PRO A N 1
ATOM 635 C CA . PRO A 1 87 ? 13.056 -1.850 -11.709 1.00 84.56 87 PRO A CA 1
ATOM 636 C C . PRO A 1 87 ? 11.682 -1.477 -12.283 1.00 84.56 87 PRO A C 1
ATOM 638 O O . PRO A 1 87 ? 10.711 -1.364 -11.538 1.00 84.56 87 PRO A O 1
ATOM 641 N N . GLY A 1 88 ? 11.591 -1.388 -13.613 1.00 89.94 88 GLY A N 1
ATOM 642 C CA . GLY A 1 88 ? 10.331 -1.226 -14.346 1.00 89.94 88 GLY A CA 1
ATOM 643 C C . GLY A 1 88 ? 10.144 0.140 -15.011 1.00 89.94 88 GLY A C 1
ATOM 644 O O . GLY A 1 88 ? 11.063 0.954 -15.104 1.00 89.94 88 GLY A O 1
ATOM 645 N N . THR A 1 89 ? 8.937 0.363 -15.528 1.00 93.75 89 THR A N 1
ATOM 646 C CA . THR A 1 89 ? 8.484 1.627 -16.137 1.00 93.75 89 THR A CA 1
ATOM 647 C C . THR A 1 89 ? 7.219 2.134 -15.443 1.00 93.75 89 THR A C 1
ATOM 649 O O . THR A 1 89 ? 6.600 1.393 -14.684 1.00 93.75 89 THR A O 1
ATOM 652 N N . ALA A 1 90 ? 6.787 3.365 -15.731 1.00 94.06 90 ALA A N 1
ATOM 653 C CA . ALA A 1 90 ? 5.503 3.891 -15.255 1.00 94.06 90 ALA A CA 1
ATOM 654 C C . ALA A 1 90 ? 4.287 3.370 -16.054 1.00 94.06 90 ALA A C 1
ATOM 656 O O . ALA A 1 90 ? 3.153 3.768 -15.779 1.00 94.06 90 ALA A O 1
ATOM 657 N N . GLY A 1 91 ? 4.511 2.502 -17.049 1.00 95.62 91 GLY A N 1
ATOM 658 C CA . GLY A 1 91 ? 3.506 2.018 -17.996 1.00 95.62 91 GLY A CA 1
ATOM 659 C C . GLY A 1 91 ? 3.365 2.884 -19.248 1.00 95.62 91 GLY A C 1
ATOM 660 O O . GLY A 1 91 ? 4.000 3.927 -19.390 1.00 95.62 91 GLY A O 1
ATOM 661 N N . ALA A 1 92 ? 2.520 2.441 -20.184 1.00 96.50 92 ALA A N 1
ATOM 662 C CA . ALA A 1 92 ? 2.254 3.166 -21.437 1.00 96.50 92 ALA A CA 1
ATOM 663 C C . ALA A 1 92 ? 1.443 4.462 -21.225 1.00 96.50 92 ALA A C 1
ATOM 665 O O . ALA A 1 92 ? 1.345 5.301 -22.120 1.00 96.50 92 ALA A O 1
ATOM 666 N N . GLY A 1 93 ? 0.843 4.604 -20.046 1.00 96.81 93 GLY A N 1
ATOM 667 C CA . GLY A 1 93 ? 0.069 5.752 -19.607 1.00 96.81 93 GLY A CA 1
ATOM 668 C C . GLY A 1 93 ? -0.483 5.511 -18.200 1.00 96.81 93 GLY A C 1
ATOM 669 O O . GLY A 1 93 ? -0.390 4.392 -17.687 1.00 96.81 93 GLY A O 1
ATOM 670 N N . PRO A 1 94 ? -1.095 6.528 -17.579 1.00 97.12 94 PRO A N 1
ATOM 671 C CA . PRO A 1 94 ? -1.692 6.378 -16.260 1.00 97.12 94 PRO A CA 1
ATOM 672 C C . PRO A 1 94 ? -2.845 5.362 -16.289 1.00 97.12 94 PRO A C 1
ATOM 674 O O . PRO A 1 94 ? -3.761 5.455 -17.107 1.00 97.12 94 PRO A O 1
ATOM 677 N N . GLY A 1 95 ? -2.822 4.388 -15.382 1.00 97.56 95 GLY A N 1
ATOM 678 C CA . GLY A 1 95 ? -3.796 3.301 -15.302 1.00 97.56 95 GLY A CA 1
ATOM 679 C C . GLY A 1 95 ? -3.747 2.344 -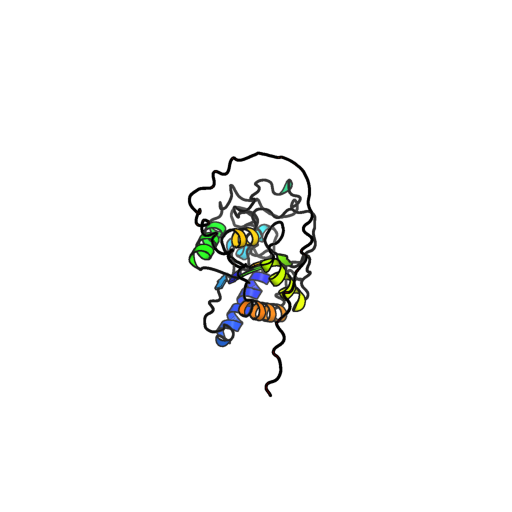16.496 1.00 97.56 95 GLY A C 1
ATOM 680 O O . GLY A 1 95 ? -4.776 1.754 -16.854 1.00 97.56 95 GLY A O 1
ATOM 681 N N . SER A 1 96 ? -2.586 2.215 -17.148 1.00 98.44 96 SER A N 1
ATOM 682 C CA . SER A 1 96 ? -2.397 1.258 -18.243 1.00 98.44 96 SER A CA 1
ATOM 683 C C . SER A 1 96 ? -2.535 -0.190 -17.779 1.00 98.44 96 SER A C 1
ATOM 685 O O . SER A 1 96 ? -3.022 -1.021 -18.554 1.00 98.44 96 SER A O 1
ATOM 687 N N . GLU A 1 97 ? -2.209 -0.481 -16.519 1.00 98.69 97 GLU A N 1
ATOM 688 C CA . GLU A 1 97 ? -2.185 -1.848 -16.009 1.00 98.69 97 GLU A CA 1
ATOM 689 C C . GLU A 1 97 ? -3.563 -2.315 -15.514 1.00 98.69 97 GLU A C 1
ATOM 691 O O . GLU A 1 97 ? -4.306 -1.548 -14.881 1.00 98.69 97 GLU A O 1
ATOM 696 N N . PRO A 1 98 ? -3.964 -3.563 -15.824 1.00 98.62 98 PRO A N 1
ATOM 697 C CA . PRO A 1 98 ? -5.243 -4.106 -15.378 1.00 98.62 98 PRO A CA 1
ATOM 698 C C . PRO A 1 98 ? -5.367 -4.168 -13.848 1.00 98.62 98 PRO A C 1
ATOM 700 O O . PRO A 1 98 ? -6.452 -3.903 -13.335 1.00 98.62 98 PRO A O 1
ATOM 703 N N . GLU A 1 99 ? -4.282 -4.441 -13.127 1.00 98.81 99 GLU A N 1
ATOM 704 C CA . GLU A 1 99 ? -4.208 -4.482 -11.663 1.00 98.81 99 GLU A CA 1
ATOM 705 C C . GLU A 1 99 ? -4.526 -3.106 -11.072 1.00 98.81 99 GLU A C 1
ATOM 707 O O . GLU A 1 99 ? -5.413 -2.968 -10.224 1.00 98.81 99 GLU A O 1
ATOM 712 N N . THR A 1 100 ? -3.884 -2.060 -11.601 1.00 98.75 100 THR A N 1
ATOM 713 C CA . THR A 1 100 ? -4.143 -0.668 -11.219 1.00 98.75 100 THR A CA 1
ATOM 714 C C . THR A 1 100 ? -5.601 -0.295 -11.483 1.00 98.75 100 THR A C 1
ATOM 716 O O . THR A 1 100 ? -6.266 0.251 -10.603 1.00 98.75 100 THR A O 1
ATOM 719 N N . ARG A 1 101 ? -6.161 -0.625 -12.657 1.00 98.69 101 ARG A N 1
ATOM 720 C CA . ARG A 1 101 ? -7.581 -0.347 -12.959 1.00 98.69 101 ARG A CA 1
ATOM 721 C C . ARG A 1 101 ? -8.541 -1.086 -12.029 1.00 98.69 101 ARG A C 1
ATOM 723 O O . ARG A 1 101 ? -9.524 -0.489 -11.588 1.00 98.69 101 ARG A O 1
ATOM 730 N N . ALA A 1 102 ? -8.266 -2.354 -11.733 1.00 98.69 102 ALA A N 1
ATOM 731 C CA . ALA A 1 102 ? -9.093 -3.164 -10.847 1.00 98.69 102 ALA A CA 1
ATOM 732 C C . ALA A 1 102 ? -9.125 -2.578 -9.430 1.00 98.69 102 ALA A C 1
ATOM 734 O O . ALA A 1 102 ? -10.206 -2.388 -8.869 1.00 98.69 102 ALA A O 1
ATOM 735 N N . LEU A 1 103 ? -7.962 -2.208 -8.882 1.00 98.75 103 LEU A N 1
ATOM 736 C CA . LEU A 1 103 ? -7.879 -1.604 -7.556 1.00 98.75 103 LEU A CA 1
ATOM 737 C C . LEU A 1 103 ? -8.568 -0.236 -7.498 1.00 98.75 103 LEU A C 1
ATOM 739 O O . LEU A 1 103 ? -9.310 0.031 -6.554 1.00 98.75 103 LEU A O 1
ATOM 743 N N . LYS A 1 104 ? -8.397 0.610 -8.522 1.00 98.12 104 LYS A N 1
ATOM 744 C CA . LYS A 1 104 ? -9.103 1.899 -8.610 1.00 98.12 104 LYS A CA 1
ATOM 745 C C . LYS A 1 104 ? -10.620 1.711 -8.553 1.00 98.12 104 LYS A C 1
ATOM 747 O O . LYS A 1 104 ? -11.286 2.358 -7.746 1.00 98.12 104 LYS A O 1
ATOM 752 N N . GLY A 1 105 ? -11.151 0.794 -9.365 1.00 97.81 105 GLY A N 1
ATOM 753 C CA . GLY A 1 105 ? -12.580 0.481 -9.383 1.00 97.81 105 GLY A CA 1
ATOM 754 C C . GLY A 1 105 ? -13.079 -0.053 -8.038 1.00 97.81 105 GLY A C 1
ATOM 755 O O . GLY A 1 105 ? -14.127 0.372 -7.555 1.00 97.81 105 GLY A O 1
ATOM 756 N N . PHE A 1 106 ? -12.301 -0.924 -7.392 1.00 98.50 106 PHE A N 1
ATOM 757 C CA . PHE A 1 106 ? -12.632 -1.451 -6.069 1.00 98.50 106 PHE A CA 1
ATOM 758 C C . PHE A 1 106 ? -12.676 -0.357 -4.993 1.00 98.50 106 PHE A C 1
ATOM 760 O O . PHE A 1 106 ? -13.643 -0.291 -4.232 1.00 98.50 106 PHE A O 1
ATOM 767 N N . LEU A 1 107 ? -11.661 0.512 -4.935 1.00 97.75 107 LEU A N 1
ATOM 768 C CA . LEU A 1 107 ? -11.581 1.600 -3.955 1.00 97.75 107 LEU A CA 1
ATOM 769 C C . LEU A 1 107 ? -12.749 2.582 -4.103 1.00 97.75 107 LEU A C 1
ATOM 771 O O . LEU A 1 107 ? -13.337 2.988 -3.102 1.00 97.75 107 LEU A O 1
ATOM 775 N N . GLN A 1 108 ? -13.132 2.899 -5.343 1.00 94.44 108 GLN A N 1
ATOM 776 C CA . GLN A 1 108 ? -14.280 3.761 -5.637 1.00 94.44 108 GLN A CA 1
ATOM 777 C C . GLN A 1 108 ? -15.616 3.118 -5.244 1.00 94.44 108 GLN A C 1
ATOM 779 O O . GLN A 1 108 ? -16.491 3.800 -4.716 1.00 94.44 108 GLN A O 1
ATOM 784 N N . ALA A 1 109 ? -15.778 1.812 -5.469 1.00 96.88 109 ALA A N 1
ATOM 785 C CA . ALA A 1 109 ? -17.011 1.099 -5.142 1.00 96.88 109 ALA A CA 1
ATOM 786 C C . ALA A 1 109 ? -17.176 0.821 -3.637 1.00 96.88 109 ALA A C 1
ATOM 788 O O . ALA A 1 109 ? -18.300 0.759 -3.145 1.00 96.88 109 ALA A O 1
ATOM 789 N N . SER A 1 110 ? -16.070 0.653 -2.906 1.00 95.19 110 SER A N 1
ATOM 790 C CA . SER A 1 110 ? -16.081 0.144 -1.524 1.00 95.19 110 SER A CA 1
ATOM 791 C C . SER A 1 110 ? -16.056 1.233 -0.448 1.00 95.19 110 SER A C 1
ATOM 793 O O . SER A 1 110 ? -16.024 0.900 0.734 1.00 95.19 110 SER A O 1
ATOM 795 N N . GLN A 1 111 ? -16.041 2.515 -0.843 1.00 89.62 111 GLN A N 1
ATOM 796 C CA . GLN A 1 111 ? -16.013 3.680 0.057 1.00 89.62 111 GLN A CA 1
ATOM 797 C C . GLN A 1 111 ? -14.933 3.585 1.152 1.00 89.62 111 GLN A C 1
ATOM 799 O O . GLN A 1 111 ? -15.186 3.850 2.323 1.00 89.62 111 GLN A O 1
ATOM 804 N N . VAL A 1 112 ? -13.714 3.183 0.780 1.00 96.19 112 VAL A N 1
ATOM 805 C CA . VAL A 1 112 ? -12.603 3.041 1.734 1.00 96.19 112 VAL A CA 1
ATOM 806 C C . VAL A 1 112 ? -12.243 4.396 2.350 1.00 96.19 112 VAL A C 1
ATOM 808 O O . VAL A 1 112 ? -11.942 5.348 1.636 1.00 96.19 112 VAL A O 1
ATOM 811 N N . GLU A 1 113 ? -12.224 4.476 3.681 1.00 95.94 113 GLU A N 1
ATOM 812 C CA . GLU A 1 113 ? -11.893 5.718 4.399 1.00 95.94 113 GLU A CA 1
ATOM 813 C C . GLU A 1 113 ? -10.414 5.826 4.777 1.00 95.94 113 GLU A C 1
ATOM 815 O O . GLU A 1 113 ? -9.837 6.911 4.713 1.00 95.94 113 GLU A O 1
ATOM 820 N N . VAL A 1 114 ? -9.795 4.700 5.144 1.00 98.25 114 VAL A N 1
ATOM 821 C CA . VAL A 1 114 ? -8.400 4.624 5.598 1.00 98.25 114 VAL A CA 1
ATOM 822 C C . VAL A 1 114 ? -7.684 3.488 4.884 1.00 98.25 114 VAL A C 1
ATOM 824 O O . VAL A 1 114 ? -8.224 2.378 4.787 1.00 98.25 114 VAL A O 1
ATOM 827 N N . LEU A 1 115 ? -6.474 3.746 4.396 1.00 98.75 115 LEU A N 1
ATOM 828 C CA . LEU A 1 115 ? -5.690 2.798 3.611 1.00 98.75 115 LEU A CA 1
ATOM 829 C C . LEU A 1 115 ? -4.245 2.715 4.114 1.00 98.75 115 LEU A C 1
ATOM 831 O O . LEU A 1 115 ? -3.569 3.728 4.257 1.00 98.75 115 LEU A O 1
ATOM 835 N N . ILE A 1 116 ? -3.774 1.490 4.336 1.00 98.88 116 ILE A N 1
ATOM 836 C CA . ILE A 1 116 ? -2.357 1.180 4.538 1.00 98.88 116 ILE A CA 1
ATOM 837 C C . ILE A 1 116 ? -1.915 0.312 3.363 1.00 98.88 116 ILE A C 1
ATOM 839 O O . ILE A 1 116 ? -2.530 -0.722 3.094 1.00 98.88 116 ILE A O 1
ATOM 843 N N . SER A 1 117 ? -0.876 0.745 2.661 1.00 98.88 117 SER A N 1
ATOM 844 C CA . SER A 1 117 ? -0.206 -0.013 1.606 1.00 98.88 117 SER A CA 1
ATOM 845 C C . SER A 1 117 ? 1.164 -0.434 2.131 1.00 98.88 117 SER A C 1
ATOM 847 O O . SER A 1 117 ? 1.996 0.410 2.455 1.00 98.88 117 SER A O 1
ATOM 849 N N . TYR A 1 118 ? 1.365 -1.737 2.320 1.00 98.81 118 TYR A N 1
ATOM 850 C CA . TYR A 1 118 ? 2.627 -2.273 2.821 1.00 98.81 118 TYR A CA 1
ATOM 851 C C . TYR A 1 118 ? 3.634 -2.448 1.689 1.00 98.81 118 TYR A C 1
ATOM 853 O O . TYR A 1 118 ? 3.320 -3.041 0.655 1.00 98.81 118 TYR A O 1
ATOM 861 N N . HIS A 1 119 ? 4.849 -1.990 1.962 1.00 97.88 119 HIS A N 1
ATOM 862 C CA . HIS A 1 119 ? 6.036 -2.088 1.129 1.00 97.88 119 HIS A CA 1
ATOM 863 C C . HIS A 1 119 ? 7.205 -2.684 1.915 1.00 97.88 119 HIS A C 1
ATOM 865 O O . HIS A 1 119 ? 7.115 -2.867 3.134 1.00 97.88 119 HIS A O 1
ATOM 871 N N . SER A 1 120 ? 8.302 -3.004 1.233 1.00 93.56 120 SER A N 1
ATOM 872 C CA . SER A 1 120 ? 9.536 -3.385 1.906 1.00 93.56 120 SER A CA 1
ATOM 873 C C . SER A 1 120 ? 10.772 -3.121 1.037 1.00 93.56 120 SER A C 1
ATOM 875 O O . SER A 1 120 ? 10.775 -3.381 -0.158 1.00 93.56 120 SER A O 1
ATOM 877 N N . ALA A 1 121 ? 11.914 -2.742 1.580 1.00 88.31 121 ALA A N 1
ATOM 878 C CA . ALA A 1 121 ? 12.188 -2.476 2.979 1.00 88.31 121 ALA A CA 1
ATOM 879 C C . ALA A 1 121 ? 12.813 -1.094 3.129 1.00 88.31 121 ALA A C 1
ATOM 881 O O . ALA A 1 121 ? 13.371 -0.540 2.176 1.00 88.31 121 ALA A O 1
ATOM 882 N N . TYR A 1 122 ? 12.829 -0.618 4.374 1.00 83.50 122 TYR A N 1
ATOM 883 C CA . TYR A 1 122 ? 13.468 0.623 4.810 1.00 83.50 122 TYR A CA 1
ATOM 884 C C . TYR A 1 122 ? 12.724 1.885 4.367 1.00 83.50 122 TYR A C 1
ATOM 886 O O . TYR A 1 122 ? 11.650 1.833 3.819 1.00 83.50 122 TYR A O 1
ATOM 894 N N . LEU A 1 123 ? 13.279 3.070 4.611 1.00 87.69 123 LEU A N 1
ATOM 895 C CA . LEU A 1 123 ? 12.682 4.370 4.259 1.00 87.69 123 LEU A CA 1
ATOM 896 C C . LEU A 1 123 ? 11.499 4.836 5.123 1.00 87.69 123 LEU A C 1
ATOM 898 O O . LEU A 1 123 ? 11.385 6.041 5.322 1.00 87.69 123 LEU A O 1
ATOM 902 N N . GLY A 1 124 ? 10.716 3.947 5.730 1.00 95.81 124 GLY A N 1
ATOM 903 C CA . GLY A 1 124 ? 9.731 4.298 6.758 1.00 95.81 124 GLY A CA 1
ATOM 904 C C . GLY A 1 124 ? 8.329 4.591 6.228 1.00 95.81 124 GLY A C 1
ATOM 905 O O . GLY A 1 124 ? 7.844 3.900 5.340 1.00 95.81 124 GLY A O 1
ATOM 906 N N . ILE A 1 125 ? 7.635 5.563 6.824 1.00 98.25 125 ILE A N 1
ATOM 907 C CA . ILE A 1 125 ? 6.209 5.800 6.556 1.00 98.25 125 ILE A CA 1
ATOM 908 C C . ILE A 1 125 ? 6.026 7.027 5.664 1.00 98.25 125 ILE A C 1
ATOM 910 O O . ILE A 1 125 ? 6.415 8.138 6.029 1.00 98.25 125 ILE A O 1
ATOM 914 N N . PHE A 1 126 ? 5.381 6.846 4.514 1.00 97.44 126 PHE A N 1
ATOM 915 C CA . PHE A 1 126 ? 5.095 7.916 3.563 1.00 97.44 126 PHE A CA 1
ATOM 916 C C . PHE A 1 126 ? 3.605 8.282 3.608 1.00 97.44 126 PHE A C 1
ATOM 918 O O . PHE A 1 126 ? 2.769 7.539 3.089 1.00 97.44 126 PHE A O 1
ATOM 925 N N . PRO A 1 127 ? 3.234 9.420 4.225 1.00 97.94 127 PRO A N 1
ATOM 926 C CA . PRO A 1 127 ? 1.869 9.919 4.170 1.00 97.94 127 PRO A CA 1
ATOM 927 C C . PRO A 1 127 ? 1.551 10.469 2.782 1.00 97.94 127 PRO A C 1
ATOM 929 O O . PRO A 1 127 ? 2.359 11.181 2.191 1.00 97.94 127 PRO A O 1
ATOM 932 N N . SER A 1 128 ? 0.346 10.176 2.297 1.00 96.75 128 SER A N 1
ATOM 933 C CA . SER A 1 128 ? -0.123 10.661 0.997 1.00 96.75 128 SER A CA 1
ATOM 934 C C . SER A 1 128 ? -0.282 12.183 0.914 1.00 96.75 128 SER A C 1
ATOM 936 O O . SER A 1 128 ? -0.701 12.853 1.868 1.00 96.75 128 SER A O 1
ATOM 938 N N . GLY A 1 129 ? -0.046 12.702 -0.286 1.00 91.12 129 GLY A N 1
ATOM 939 C CA . GLY A 1 129 ? -0.107 14.100 -0.682 1.00 91.12 129 GLY A CA 1
ATOM 940 C C . GLY A 1 129 ? 1.274 14.739 -0.813 1.00 91.12 129 GLY A C 1
ATOM 941 O O . GLY A 1 129 ? 2.197 14.431 -0.063 1.00 91.12 129 GLY A O 1
ATOM 942 N N . ASP A 1 130 ? 1.372 15.712 -1.717 1.00 84.62 130 ASP A N 1
ATOM 943 C CA . ASP A 1 130 ? 2.484 16.659 -1.773 1.00 84.62 130 ASP A CA 1
ATOM 944 C C . ASP A 1 130 ? 1.930 18.100 -1.876 1.00 84.62 130 ASP A C 1
ATOM 946 O O . ASP A 1 130 ? 1.408 18.480 -2.931 1.00 84.62 130 ASP A O 1
ATOM 950 N N . PRO A 1 131 ? 1.932 18.892 -0.779 1.00 90.44 131 PRO A N 1
ATOM 951 C CA . PRO A 1 131 ? 2.360 18.518 0.572 1.00 90.44 131 PRO A CA 1
ATOM 952 C C . PRO A 1 131 ? 1.460 17.442 1.209 1.00 90.44 131 PRO A C 1
ATOM 954 O O . PRO A 1 131 ? 0.278 17.317 0.874 1.00 90.44 131 PRO A O 1
ATOM 957 N N . ALA A 1 132 ? 2.020 16.692 2.163 1.00 94.25 132 ALA A N 1
ATOM 958 C CA . ALA A 1 132 ? 1.322 15.604 2.846 1.00 94.25 132 ALA A CA 1
ATOM 959 C C . ALA A 1 132 ? 0.029 16.077 3.525 1.00 94.25 132 ALA A C 1
ATOM 961 O O . ALA A 1 132 ? -0.024 17.132 4.167 1.00 94.25 132 ALA A O 1
ATOM 962 N N . ARG A 1 133 ? -1.032 15.277 3.395 1.00 94.75 133 ARG A N 1
ATOM 963 C CA . ARG A 1 133 ? -2.350 15.608 3.944 1.00 94.75 133 ARG A CA 1
ATOM 964 C C . ARG A 1 133 ? -2.378 15.428 5.465 1.00 94.75 133 ARG A C 1
ATOM 966 O O . ARG A 1 133 ? -1.859 14.422 5.945 1.00 94.75 133 ARG A O 1
ATOM 973 N N . PRO A 1 134 ? -3.060 16.311 6.224 1.00 96.12 134 PRO A N 1
ATOM 974 C CA . PRO A 1 134 ? -3.067 16.256 7.690 1.00 96.12 134 PRO A CA 1
ATOM 975 C C . PRO A 1 134 ? -3.494 14.905 8.281 1.00 96.12 134 PRO A C 1
ATOM 977 O O . PRO A 1 134 ? -2.851 14.409 9.198 1.00 96.12 134 PRO A O 1
ATOM 980 N N . GLU A 1 135 ? -4.535 14.271 7.735 1.00 96.25 135 GLU A N 1
ATOM 981 C CA . GLU A 1 135 ? -4.999 12.973 8.250 1.00 96.25 135 GLU A CA 1
ATOM 982 C C . GLU A 1 135 ? -4.038 11.824 7.925 1.00 96.25 135 GLU A C 1
ATOM 984 O O . GLU A 1 135 ? -3.864 10.921 8.741 1.00 96.25 135 GLU A O 1
ATOM 989 N N . SER A 1 136 ? -3.367 11.872 6.772 1.00 97.94 136 SER A N 1
ATOM 990 C CA . SER A 1 136 ? -2.317 10.910 6.425 1.00 97.94 136 SER A CA 1
ATOM 991 C C . SER A 1 136 ? -1.080 11.095 7.306 1.00 97.94 136 SER A C 1
ATOM 993 O O . SER A 1 136 ? -0.484 10.108 7.724 1.00 97.94 136 SER A O 1
ATOM 995 N N . VAL A 1 137 ? -0.731 12.343 7.648 1.00 98.19 137 VAL A N 1
ATOM 996 C CA . VAL A 1 137 ? 0.317 12.664 8.633 1.00 98.19 137 VAL A CA 1
ATOM 997 C C . VAL A 1 137 ? -0.040 12.097 10.006 1.00 98.19 137 VAL A C 1
ATOM 999 O O . VAL A 1 137 ? 0.769 11.383 10.585 1.00 98.19 137 VAL A O 1
ATOM 1002 N N . ARG A 1 138 ? -1.268 12.322 10.491 1.00 98.06 138 ARG A N 1
ATOM 1003 C CA . ARG A 1 138 ? -1.725 11.785 11.783 1.00 98.06 138 ARG A CA 1
ATOM 1004 C C . ARG A 1 138 ? -1.691 10.257 11.817 1.00 98.06 138 ARG A C 1
ATOM 1006 O O . ARG A 1 138 ? -1.327 9.673 12.833 1.00 98.06 138 ARG A O 1
ATOM 1013 N N . LEU A 1 139 ? -2.069 9.606 10.715 1.00 98.56 139 LEU A N 1
ATOM 1014 C CA . LEU A 1 139 ? -1.962 8.154 10.591 1.00 98.56 139 LEU A CA 1
ATOM 1015 C C . LEU A 1 139 ? -0.498 7.695 10.629 1.00 98.56 139 LEU A C 1
ATOM 1017 O O . LEU A 1 139 ? -0.188 6.735 11.328 1.00 98.56 139 LEU A O 1
ATOM 1021 N N . ALA A 1 140 ? 0.400 8.386 9.921 1.00 98.62 140 ALA A N 1
ATOM 1022 C CA . ALA A 1 140 ? 1.823 8.062 9.911 1.00 98.62 140 ALA A CA 1
ATOM 1023 C C . ALA A 1 140 ? 2.471 8.215 11.298 1.00 98.62 140 ALA A C 1
ATOM 1025 O O . ALA A 1 140 ? 3.171 7.309 11.741 1.00 98.62 140 ALA A O 1
ATOM 1026 N N . GLU A 1 141 ? 2.185 9.309 12.008 1.00 98.50 141 GLU A N 1
ATOM 1027 C CA . GLU A 1 141 ? 2.645 9.546 13.385 1.00 98.50 141 GLU A CA 1
ATOM 1028 C C . GLU A 1 141 ? 2.120 8.472 14.343 1.00 98.50 141 GLU A C 1
ATOM 1030 O O . GLU A 1 141 ? 2.889 7.874 15.090 1.00 98.50 141 GLU A O 1
ATOM 1035 N N . ALA A 1 142 ? 0.830 8.138 14.259 1.00 98.56 142 ALA A N 1
ATOM 1036 C CA . ALA A 1 142 ? 0.245 7.116 15.118 1.00 98.56 142 ALA A CA 1
ATOM 1037 C C . ALA A 1 142 ? 0.851 5.721 14.878 1.00 98.56 142 ALA A C 1
ATOM 1039 O O . ALA A 1 142 ? 1.033 4.960 15.828 1.00 98.56 142 ALA A O 1
ATOM 1040 N N . ILE A 1 143 ? 1.174 5.374 13.625 1.00 98.75 143 ILE A N 1
ATOM 1041 C CA . ILE A 1 143 ? 1.876 4.123 13.299 1.00 98.75 143 ILE A CA 1
ATOM 1042 C C . ILE A 1 143 ? 3.314 4.171 13.824 1.00 98.75 143 ILE A C 1
ATOM 1044 O O . ILE A 1 143 ? 3.781 3.184 14.395 1.00 98.75 143 ILE A O 1
ATOM 1048 N N . HIS A 1 144 ? 4.014 5.294 13.655 1.00 98.31 144 HIS A N 1
ATOM 1049 C CA . HIS A 1 144 ? 5.368 5.494 14.169 1.00 98.31 144 HIS A CA 1
ATOM 1050 C C . HIS A 1 144 ? 5.436 5.269 15.686 1.00 98.31 144 HIS A C 1
ATOM 1052 O O . HIS A 1 144 ? 6.264 4.486 16.139 1.00 98.31 144 HIS A O 1
ATOM 1058 N N . ASP A 1 145 ? 4.509 5.846 16.451 1.00 98.38 145 ASP A N 1
ATOM 1059 C CA . ASP A 1 145 ? 4.498 5.782 17.919 1.00 98.38 145 ASP A CA 1
ATOM 1060 C C . ASP A 1 145 ? 4.355 4.358 18.492 1.00 98.38 145 ASP A C 1
ATOM 1062 O O . ASP A 1 145 ? 4.759 4.092 19.626 1.00 98.38 145 ASP A O 1
ATOM 1066 N N . ILE A 1 146 ? 3.772 3.426 17.729 1.00 98.12 146 ILE A N 1
ATOM 1067 C CA . ILE A 1 146 ? 3.540 2.031 18.157 1.00 98.12 146 ILE A CA 1
ATOM 1068 C C . ILE A 1 146 ? 4.462 1.013 17.467 1.00 98.12 146 ILE A C 1
ATOM 1070 O O . ILE A 1 146 ? 4.348 -0.205 17.696 1.00 98.12 146 ILE A O 1
ATOM 1074 N N . SER A 1 147 ? 5.348 1.500 16.599 1.00 96.88 147 SER A N 1
ATOM 1075 C CA . SER A 1 147 ? 6.261 0.707 15.783 1.00 96.88 147 SER A CA 1
ATOM 1076 C C . SER A 1 147 ? 7.693 1.237 15.882 1.00 96.88 147 SER A C 1
ATOM 1078 O O . SER A 1 147 ? 8.002 2.113 16.678 1.00 96.88 147 SER A O 1
ATOM 1080 N N . ASN A 1 148 ? 8.587 0.659 15.081 1.00 93.62 148 ASN A N 1
ATOM 1081 C CA . ASN A 1 148 ? 9.936 1.182 14.872 1.00 93.62 148 ASN A CA 1
ATOM 1082 C C . ASN A 1 148 ? 10.120 1.641 13.416 1.00 93.62 148 ASN A C 1
ATOM 1084 O O . ASN A 1 148 ? 11.249 1.679 12.927 1.00 93.62 148 ASN A O 1
ATOM 1088 N N . TYR A 1 149 ? 9.029 1.917 12.693 1.00 97.81 149 TYR A N 1
ATOM 1089 C CA . TYR A 1 149 ? 9.110 2.435 11.330 1.00 97.81 149 TYR A CA 1
ATOM 1090 C C . TYR A 1 149 ? 9.471 3.924 11.369 1.00 97.81 149 TYR A C 1
ATOM 1092 O O . TYR A 1 149 ? 8.830 4.684 12.101 1.00 97.81 149 TYR A O 1
ATOM 1100 N N . PRO A 1 150 ? 10.497 4.370 10.622 1.00 96.81 150 PRO A N 1
ATOM 1101 C CA . PRO A 1 150 ? 10.893 5.772 10.624 1.00 96.81 150 PRO A CA 1
ATOM 1102 C C . PRO A 1 150 ? 9.771 6.708 10.156 1.00 96.81 150 PRO A C 1
ATOM 1104 O O . PRO A 1 150 ? 9.179 6.507 9.096 1.00 96.81 150 PRO A O 1
ATOM 1107 N N . TYR A 1 151 ? 9.529 7.773 10.917 1.00 96.75 151 TYR A N 1
ATOM 1108 C CA . TYR A 1 151 ? 8.774 8.940 10.474 1.00 96.75 151 TYR A CA 1
ATOM 1109 C C . TYR A 1 151 ? 9.438 10.209 11.046 1.00 96.75 151 TYR A C 1
ATOM 1111 O O . TYR A 1 151 ? 9.720 10.238 12.245 1.00 96.75 151 TYR A O 1
ATOM 1119 N N . PRO A 1 152 ? 9.739 11.247 10.237 1.00 95.31 152 PRO A N 1
ATOM 1120 C CA . PRO A 1 152 ? 9.523 11.343 8.790 1.00 95.31 152 PRO A CA 1
ATOM 1121 C C . PRO A 1 152 ? 10.321 10.292 7.996 1.00 95.31 152 PRO A C 1
ATOM 1123 O O . PRO A 1 152 ? 11.337 9.793 8.489 1.00 95.31 152 PRO A O 1
ATOM 1126 N N . PRO A 1 153 ? 9.879 9.942 6.776 1.00 93.88 153 PRO A N 1
ATOM 1127 C CA . PRO A 1 153 ? 10.541 8.914 5.989 1.00 93.88 153 PRO A CA 1
ATOM 1128 C C . PRO A 1 153 ? 11.921 9.375 5.503 1.00 93.88 153 PRO A C 1
ATOM 1130 O O . PRO A 1 153 ? 12.170 10.567 5.289 1.00 93.88 153 PRO A O 1
ATOM 1133 N N . VAL A 1 154 ? 12.819 8.420 5.267 1.00 90.56 154 VAL A N 1
ATOM 1134 C CA . VAL A 1 154 ? 14.137 8.675 4.681 1.00 90.56 154 VAL A CA 1
ATOM 1135 C C . VAL A 1 154 ? 13.961 9.096 3.224 1.00 90.56 154 VAL A C 1
ATOM 1137 O O . VAL A 1 154 ? 13.438 8.356 2.391 1.00 90.56 154 VAL A O 1
ATOM 1140 N N . ARG A 1 155 ? 14.433 10.300 2.898 1.00 85.12 155 ARG A N 1
ATOM 1141 C CA . ARG A 1 155 ? 14.427 10.829 1.530 1.00 85.12 155 ARG A CA 1
ATOM 1142 C C . ARG A 1 155 ? 15.726 10.447 0.825 1.00 85.12 155 ARG A C 1
ATOM 1144 O O . ARG A 1 155 ? 16.812 10.751 1.307 1.00 85.12 155 ARG A O 1
ATOM 1151 N N . ASN A 1 156 ? 15.605 9.823 -0.340 1.00 83.44 156 ASN A N 1
ATOM 1152 C CA . ASN A 1 156 ? 16.720 9.413 -1.204 1.00 83.44 156 ASN A CA 1
ATOM 1153 C C . ASN A 1 156 ? 16.833 10.270 -2.484 1.00 83.44 156 ASN A C 1
ATOM 1155 O O . ASN A 1 156 ? 17.643 9.964 -3.352 1.00 83.44 156 ASN A O 1
ATOM 1159 N N . GLY A 1 157 ? 16.026 11.331 -2.605 1.00 81.88 157 GLY A N 1
ATOM 1160 C CA . GLY A 1 157 ? 15.993 12.210 -3.779 1.00 81.88 157 GLY A CA 1
ATOM 1161 C C . GLY A 1 157 ? 15.103 11.728 -4.931 1.00 81.88 157 GLY A C 1
ATOM 1162 O O . GLY A 1 157 ? 15.032 12.422 -5.937 1.00 81.88 157 GLY A O 1
ATOM 1163 N N . CYS A 1 158 ? 14.422 10.586 -4.790 1.00 84.06 158 CYS A N 1
ATOM 1164 C CA . CYS A 1 158 ? 13.388 10.139 -5.726 1.00 84.06 158 CYS A CA 1
ATOM 1165 C C . CYS A 1 158 ? 12.074 10.892 -5.463 1.00 84.06 158 CYS A C 1
ATOM 1167 O O . CYS A 1 158 ? 11.604 10.971 -4.324 1.00 84.06 158 CYS A O 1
ATOM 1169 N N . GLU A 1 159 ? 11.496 11.451 -6.523 1.00 85.88 159 GLU A N 1
ATOM 1170 C CA . GLU A 1 159 ? 10.154 12.027 -6.539 1.00 85.88 159 GLU A CA 1
ATOM 1171 C C . GLU A 1 159 ? 9.146 10.934 -6.918 1.00 85.88 159 GLU A C 1
ATOM 1173 O O . GLU A 1 159 ? 9.139 10.398 -8.030 1.00 85.88 159 GLU A O 1
ATOM 1178 N N . TYR A 1 160 ? 8.297 10.575 -5.959 1.00 88.12 160 TYR A N 1
ATOM 1179 C CA . TYR A 1 160 ? 7.341 9.484 -6.100 1.00 88.12 160 TYR A CA 1
ATOM 1180 C C . TYR A 1 160 ? 6.061 9.976 -6.787 1.00 88.12 160 TYR A C 1
ATOM 1182 O O . TYR A 1 160 ? 5.133 10.446 -6.141 1.00 88.12 160 TYR A O 1
ATOM 1190 N N . ALA A 1 161 ? 6.024 9.867 -8.113 1.00 90.94 161 ALA A N 1
ATOM 1191 C CA . ALA A 1 161 ? 4.857 10.171 -8.939 1.00 90.94 161 ALA A CA 1
ATOM 1192 C C . ALA A 1 161 ? 4.007 8.919 -9.215 1.00 90.94 161 ALA A C 1
ATOM 1194 O O . ALA A 1 161 ? 4.540 7.815 -9.340 1.00 90.94 161 ALA A O 1
ATOM 1195 N N . GLY A 1 162 ? 2.690 9.090 -9.376 1.00 95.00 162 GLY A N 1
ATOM 1196 C CA . GLY A 1 162 ? 1.790 8.001 -9.763 1.00 95.00 162 GLY A CA 1
ATOM 1197 C C . GLY A 1 162 ? 1.650 6.895 -8.715 1.00 95.00 162 GLY A C 1
ATOM 1198 O O . GLY A 1 162 ? 1.476 5.733 -9.090 1.00 95.00 162 GLY A O 1
ATOM 1199 N N . THR A 1 163 ? 1.737 7.240 -7.426 1.00 96.81 163 THR A N 1
ATOM 1200 C CA . THR A 1 163 ? 1.620 6.286 -6.313 1.00 96.81 163 THR A CA 1
ATOM 1201 C C . THR A 1 163 ? 0.165 5.944 -5.989 1.00 96.81 163 THR A C 1
ATOM 1203 O O . THR A 1 163 ? -0.767 6.717 -6.241 1.00 96.81 163 THR A O 1
ATOM 1206 N N . LEU A 1 164 ? -0.038 4.773 -5.389 1.00 98.50 164 LEU A N 1
ATOM 1207 C CA . LEU A 1 164 ? -1.332 4.303 -4.910 1.00 98.50 164 LEU A CA 1
ATOM 1208 C C . LEU A 1 164 ? -1.907 5.232 -3.836 1.00 98.50 164 LEU A C 1
ATOM 1210 O O . LEU A 1 164 ? -3.076 5.614 -3.911 1.00 98.50 164 LEU A O 1
ATOM 1214 N N . VAL A 1 165 ? -1.117 5.585 -2.823 1.00 98.19 165 VAL A N 1
ATOM 1215 C CA . VAL A 1 165 ? -1.633 6.296 -1.644 1.00 98.19 165 VAL A CA 1
ATOM 1216 C C . VAL A 1 165 ? -1.999 7.740 -1.967 1.00 98.19 165 VAL A C 1
ATOM 1218 O O . VAL A 1 165 ? -3.031 8.224 -1.495 1.00 98.19 165 VAL A O 1
ATOM 1221 N N . ASP A 1 166 ? -1.248 8.400 -2.852 1.00 97.69 166 ASP A N 1
ATOM 1222 C CA . ASP A 1 166 ? -1.591 9.739 -3.344 1.00 97.69 166 ASP A CA 1
ATOM 1223 C C . ASP A 1 166 ? -2.866 9.713 -4.183 1.00 97.69 166 ASP A C 1
ATOM 1225 O O . ASP A 1 166 ? -3.707 10.621 -4.105 1.00 97.69 166 ASP A O 1
ATOM 1229 N N . TRP A 1 167 ? -3.048 8.642 -4.959 1.00 97.94 167 TRP A N 1
ATOM 1230 C CA . TRP A 1 167 ? -4.214 8.470 -5.808 1.00 97.94 167 TRP A CA 1
ATOM 1231 C C . TRP A 1 167 ? -5.453 8.237 -4.960 1.00 97.94 167 TRP A C 1
ATOM 1233 O O . TRP A 1 167 ? -6.471 8.907 -5.145 1.00 97.94 167 TRP A O 1
ATOM 1243 N N . ALA A 1 168 ? -5.347 7.324 -3.996 1.00 97.88 168 ALA A N 1
ATOM 1244 C CA . ALA A 1 168 ? -6.400 6.988 -3.056 1.00 97.88 168 ALA A CA 1
ATOM 1245 C C . ALA A 1 168 ? -6.872 8.240 -2.307 1.00 97.88 168 ALA A C 1
AT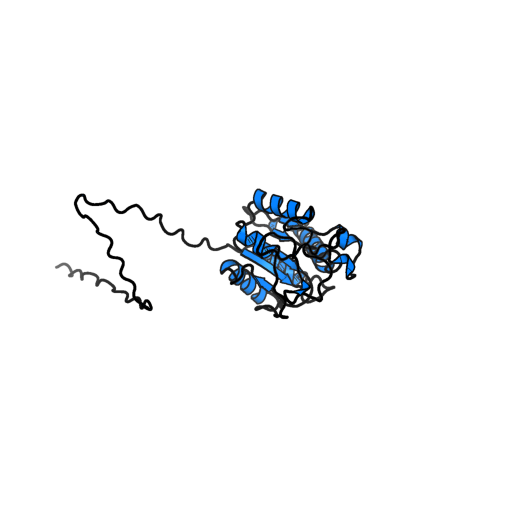OM 1247 O O . ALA A 1 168 ? -8.068 8.545 -2.294 1.00 97.88 168 ALA A O 1
ATOM 1248 N N . ALA A 1 169 ? -5.935 9.020 -1.762 1.00 95.62 169 ALA A N 1
ATOM 1249 C CA . ALA A 1 169 ? -6.257 10.261 -1.074 1.00 95.62 169 ALA A CA 1
ATOM 1250 C C . ALA A 1 169 ? -6.940 11.278 -2.006 1.00 95.62 169 ALA A C 1
ATOM 1252 O O . ALA A 1 169 ? -7.930 11.922 -1.641 1.00 95.62 169 ALA A O 1
ATOM 1253 N N . SER A 1 170 ? -6.460 11.406 -3.243 1.00 95.31 170 SER A N 1
ATOM 1254 C CA . SER A 1 170 ? -7.060 12.282 -4.261 1.00 95.31 170 SER A CA 1
ATOM 1255 C C . SER A 1 170 ? -8.456 11.843 -4.708 1.00 95.31 170 SER A C 1
ATOM 1257 O O . SER A 1 170 ? -9.212 12.669 -5.211 1.00 95.31 170 SER A O 1
ATOM 1259 N N . ASN A 1 171 ? -8.833 10.589 -4.448 1.00 95.69 171 ASN A N 1
ATOM 1260 C CA . ASN A 1 171 ? -10.101 9.988 -4.859 1.00 95.69 171 ASN A CA 1
ATOM 1261 C C . ASN A 1 171 ? -11.010 9.602 -3.679 1.00 95.69 171 ASN A C 1
ATOM 1263 O O . ASN A 1 171 ? -11.876 8.740 -3.810 1.00 95.69 171 ASN A O 1
ATOM 1267 N N . GLY A 1 172 ? -10.863 10.281 -2.539 1.00 93.56 172 GLY A N 1
ATOM 1268 C CA . GLY A 1 172 ? -11.851 10.255 -1.456 1.00 93.56 172 GLY A CA 1
ATOM 1269 C C . GLY A 1 172 ? -11.456 9.459 -0.215 1.00 93.56 172 GLY A C 1
ATOM 1270 O O . GLY A 1 172 ? -12.129 9.623 0.807 1.00 93.56 172 GLY A O 1
ATOM 1271 N N . VAL A 1 173 ? -10.356 8.699 -0.256 1.00 96.69 173 VAL A N 1
ATOM 1272 C CA . VAL A 1 173 ? -9.763 8.105 0.952 1.00 96.69 173 VAL A CA 1
ATOM 1273 C C . VAL A 1 173 ? -9.263 9.240 1.852 1.00 96.69 173 VAL A C 1
ATOM 1275 O O . VAL A 1 173 ? -8.613 10.178 1.391 1.00 96.69 173 VAL A O 1
ATOM 1278 N N . LYS A 1 174 ? -9.621 9.207 3.136 1.00 96.56 174 LYS A N 1
ATOM 1279 C CA . LYS A 1 174 ? -9.364 10.306 4.078 1.00 96.56 174 LYS A CA 1
ATOM 1280 C C . LYS A 1 174 ? -7.923 10.313 4.572 1.00 96.56 174 LYS A C 1
ATOM 1282 O O . LYS A 1 174 ? -7.324 11.381 4.646 1.00 96.56 174 LYS A O 1
ATOM 1287 N N . ALA A 1 175 ? -7.381 9.132 4.861 1.00 97.94 175 ALA A N 1
ATOM 1288 C CA . ALA A 1 175 ? -5.991 8.933 5.252 1.00 97.94 175 ALA A CA 1
ATOM 1289 C C . ALA A 1 175 ? -5.408 7.730 4.507 1.00 97.94 175 ALA A C 1
ATOM 1291 O O . ALA A 1 175 ? -6.000 6.650 4.505 1.00 97.94 175 ALA A O 1
ATOM 1292 N N . ALA A 1 176 ? -4.251 7.914 3.877 1.00 98.50 176 ALA A N 1
ATOM 1293 C CA . ALA A 1 176 ? -3.539 6.835 3.204 1.00 98.50 176 ALA A CA 1
ATOM 1294 C C . ALA A 1 176 ? -2.032 6.967 3.421 1.00 98.50 176 ALA A C 1
ATOM 1296 O O . ALA A 1 176 ? -1.495 8.074 3.304 1.00 98.50 176 ALA A O 1
ATOM 1297 N N . VAL A 1 177 ? -1.375 5.852 3.728 1.00 98.75 177 VAL A N 1
ATOM 1298 C CA . VAL A 1 177 ? 0.071 5.774 3.969 1.00 98.75 177 VAL A CA 1
ATOM 1299 C C . VAL A 1 177 ? 0.668 4.569 3.249 1.00 98.75 177 VAL A C 1
ATOM 1301 O O . VAL A 1 177 ? 0.057 3.494 3.233 1.00 98.75 177 VAL A O 1
ATOM 1304 N N . ASP A 1 178 ? 1.859 4.753 2.686 1.00 98.50 178 ASP A N 1
ATOM 1305 C CA . ASP A 1 178 ? 2.756 3.640 2.377 1.00 98.50 178 ASP A CA 1
ATOM 1306 C C . ASP A 1 178 ? 3.579 3.364 3.645 1.00 98.50 178 ASP A C 1
ATOM 1308 O O . ASP A 1 178 ? 4.127 4.288 4.255 1.00 98.50 178 ASP A O 1
ATOM 1312 N N . VAL A 1 179 ? 3.622 2.105 4.079 1.00 98.69 179 VAL A N 1
ATOM 1313 C CA . VAL A 1 179 ? 4.416 1.650 5.227 1.00 98.69 179 VAL A CA 1
ATOM 1314 C C . VAL A 1 179 ? 5.470 0.691 4.722 1.00 98.69 179 VAL A C 1
ATOM 1316 O O . VAL A 1 179 ? 5.150 -0.416 4.295 1.00 98.69 179 VAL A O 1
ATOM 1319 N N . GLU A 1 180 ? 6.724 1.102 4.813 1.00 97.88 180 GLU A N 1
ATOM 1320 C CA . GLU A 1 180 ? 7.849 0.242 4.494 1.00 97.88 180 GLU A CA 1
ATOM 1321 C C . GLU A 1 180 ? 8.285 -0.561 5.723 1.00 97.88 180 GLU A C 1
ATOM 1323 O O . GLU A 1 180 ? 8.647 0.006 6.761 1.00 97.88 180 GLU A O 1
ATOM 1328 N N . LEU A 1 181 ? 8.272 -1.888 5.599 1.00 98.12 181 LEU A N 1
ATOM 1329 C CA . LEU A 1 181 ? 8.789 -2.796 6.621 1.00 98.12 181 LEU A CA 1
ATOM 1330 C C . LEU A 1 181 ? 10.299 -2.575 6.835 1.00 98.12 181 LEU A C 1
ATOM 1332 O O . LEU A 1 181 ? 11.016 -2.113 5.946 1.00 98.12 181 LEU A O 1
ATOM 1336 N N . ASN A 1 182 ? 10.818 -2.898 8.020 1.00 95.31 182 ASN A N 1
ATOM 1337 C CA . ASN A 1 182 ? 12.242 -2.697 8.334 1.00 95.31 182 ASN A CA 1
ATOM 1338 C C . ASN A 1 182 ? 13.135 -3.808 7.757 1.00 95.31 182 ASN A C 1
ATOM 1340 O O . ASN A 1 182 ? 14.359 -3.662 7.706 1.00 95.31 182 ASN A O 1
ATOM 1344 N N . SER A 1 183 ? 12.528 -4.915 7.344 1.00 92.88 183 SER A N 1
ATOM 1345 C CA . SER A 1 183 ? 13.158 -6.059 6.704 1.00 92.88 183 SER A CA 1
ATOM 1346 C C . SER A 1 183 ? 12.502 -6.353 5.356 1.00 92.88 183 SER A C 1
ATOM 1348 O O . SER A 1 183 ? 11.326 -6.073 5.148 1.00 92.88 183 SER A O 1
ATOM 1350 N N . ASP A 1 184 ? 13.267 -6.947 4.445 1.00 90.69 184 ASP A N 1
ATOM 1351 C CA . ASP A 1 184 ? 12.818 -7.547 3.182 1.00 90.69 184 ASP A CA 1
ATOM 1352 C C . ASP A 1 184 ? 12.453 -9.041 3.335 1.00 90.69 184 ASP A C 1
ATOM 1354 O O . ASP A 1 184 ? 12.118 -9.721 2.364 1.00 90.69 184 ASP A O 1
ATOM 1358 N N . VAL A 1 185 ? 12.520 -9.570 4.563 1.00 94.25 185 VAL A N 1
ATOM 1359 C CA . VAL A 1 185 ? 12.236 -10.974 4.894 1.00 94.25 185 VAL A CA 1
ATOM 1360 C C . VAL A 1 185 ? 11.257 -11.092 6.059 1.00 94.25 185 VAL A C 1
ATOM 1362 O O . VAL A 1 185 ? 10.317 -11.883 5.984 1.00 94.25 185 VAL A O 1
ATOM 1365 N N . ASP A 1 186 ? 11.460 -10.335 7.140 1.00 97.06 186 ASP A N 1
ATOM 1366 C CA . ASP A 1 186 ? 10.564 -10.372 8.294 1.00 97.06 186 ASP A CA 1
ATOM 1367 C C . ASP A 1 186 ? 9.248 -9.645 7.984 1.00 97.06 186 ASP A C 1
ATOM 1369 O O . ASP A 1 186 ? 9.206 -8.587 7.361 1.00 97.06 186 ASP A O 1
ATOM 1373 N N . THR A 1 187 ? 8.159 -10.254 8.429 1.00 98.12 187 THR A N 1
ATOM 1374 C CA . THR A 1 187 ? 6.797 -9.706 8.412 1.00 98.12 187 THR A CA 1
ATOM 1375 C C . THR A 1 187 ? 6.557 -8.691 9.528 1.00 98.12 187 THR A C 1
ATOM 1377 O O . THR A 1 187 ? 5.587 -7.935 9.486 1.00 98.12 187 THR A O 1
ATOM 1380 N N . GLU A 1 188 ? 7.391 -8.725 10.573 1.00 98.00 188 GLU A N 1
ATOM 1381 C CA . GLU A 1 188 ? 7.250 -7.927 11.792 1.00 98.00 188 GLU A CA 1
ATOM 1382 C C . GLU A 1 188 ? 5.839 -8.065 12.393 1.00 98.00 188 GLU A C 1
ATOM 1384 O O . GLU A 1 188 ? 5.232 -7.100 12.865 1.00 98.00 188 GLU A O 1
ATOM 1389 N N . PHE A 1 189 ? 5.307 -9.295 12.350 1.00 98.69 189 PHE A N 1
ATOM 1390 C CA . PHE A 1 189 ? 3.898 -9.610 12.584 1.00 98.69 189 PHE A CA 1
ATOM 1391 C C . PHE A 1 189 ? 3.335 -9.001 13.868 1.00 98.69 189 PHE A C 1
ATOM 1393 O O . PHE A 1 189 ? 2.295 -8.355 13.829 1.00 98.69 189 PHE A O 1
ATOM 1400 N N . GLU A 1 190 ? 4.031 -9.134 14.999 1.00 98.44 190 GLU A N 1
ATOM 1401 C CA . GLU A 1 190 ? 3.563 -8.591 16.282 1.00 98.44 190 GLU A CA 1
ATOM 1402 C C . GLU A 1 190 ? 3.423 -7.063 16.259 1.00 98.44 190 GLU A C 1
ATOM 1404 O O . GLU A 1 190 ? 2.522 -6.496 16.879 1.00 98.44 190 GLU A O 1
ATOM 1409 N N . THR A 1 191 ? 4.305 -6.373 15.533 1.00 98.50 191 THR A N 1
ATOM 1410 C CA . THR A 1 191 ? 4.198 -4.927 15.307 1.00 98.50 191 THR A CA 1
ATOM 1411 C C . THR A 1 191 ? 3.011 -4.617 14.417 1.00 98.50 191 THR A C 1
ATOM 1413 O O . THR A 1 191 ? 2.180 -3.781 14.771 1.00 98.50 191 THR A O 1
ATOM 1416 N N . ASN A 1 192 ? 2.870 -5.333 13.308 1.00 98.69 192 ASN A N 1
ATOM 1417 C CA . ASN A 1 192 ? 1.796 -5.085 12.358 1.00 98.69 192 ASN A CA 1
ATOM 1418 C C . ASN A 1 192 ? 0.414 -5.532 12.856 1.00 98.69 192 ASN A C 1
ATOM 1420 O O . ASN A 1 192 ? -0.601 -4.996 12.417 1.00 98.69 192 ASN A O 1
ATOM 1424 N N . LEU A 1 193 ? 0.349 -6.406 13.860 1.00 98.75 193 LEU A N 1
ATOM 1425 C CA . LEU A 1 193 ? -0.879 -6.711 14.586 1.00 98.75 193 LEU A CA 1
ATOM 1426 C C . LEU A 1 193 ? -1.347 -5.518 15.443 1.00 98.75 193 LEU A C 1
ATOM 1428 O O . LEU A 1 193 ? -2.549 -5.241 15.533 1.00 98.75 193 LEU A O 1
ATOM 1432 N N . ARG A 1 194 ? -0.410 -4.749 16.020 1.00 98.69 194 ARG A N 1
ATOM 1433 C CA . ARG A 1 194 ? -0.727 -3.464 16.671 1.00 98.69 194 ARG A CA 1
ATOM 1434 C C . ARG A 1 194 ? -1.151 -2.416 15.644 1.00 98.69 194 ARG A C 1
ATOM 1436 O O . ARG A 1 194 ? -2.124 -1.711 15.888 1.00 98.69 194 ARG A O 1
ATOM 1443 N N . VAL A 1 195 ? -0.495 -2.363 14.482 1.00 98.75 195 VAL A N 1
ATOM 1444 C CA . VAL A 1 195 ? -0.888 -1.470 13.373 1.00 98.75 195 VAL A CA 1
ATOM 1445 C C . VAL A 1 195 ? -2.293 -1.796 12.857 1.00 98.75 195 VAL A C 1
ATOM 1447 O O . VAL A 1 195 ? -3.078 -0.880 12.630 1.00 98.75 195 VAL A O 1
ATOM 1450 N N . LEU A 1 196 ? -2.669 -3.074 12.757 1.00 98.69 196 LEU A N 1
ATOM 1451 C CA . LEU A 1 196 ? -4.043 -3.481 12.444 1.00 98.69 196 LEU A CA 1
ATOM 1452 C C . LEU A 1 196 ? -5.040 -2.959 13.490 1.00 98.69 196 LEU A C 1
ATOM 1454 O O . LEU A 1 196 ? -6.087 -2.423 13.134 1.00 98.69 196 LEU A O 1
ATOM 1458 N N . SER A 1 197 ? -4.708 -3.085 14.776 1.00 98.19 197 SER A N 1
ATOM 1459 C CA . SER A 1 197 ? -5.555 -2.587 15.870 1.00 98.19 197 SER A CA 1
ATOM 1460 C C . SER A 1 197 ? -5.701 -1.060 15.824 1.00 98.19 197 SER A C 1
ATOM 1462 O O . SER A 1 197 ? -6.796 -0.530 16.021 1.00 98.19 197 SER A O 1
ATOM 1464 N N . LEU A 1 198 ? -4.620 -0.349 15.493 1.00 98.44 198 LEU A N 1
ATOM 1465 C CA . LEU A 1 198 ? -4.643 1.092 15.263 1.00 98.44 198 LEU A CA 1
ATOM 1466 C C . LEU A 1 198 ? -5.534 1.443 14.067 1.00 98.44 198 LEU A C 1
ATOM 1468 O O . LEU A 1 198 ? -6.416 2.280 14.202 1.00 98.44 198 LEU A O 1
ATOM 1472 N N . LEU A 1 199 ? -5.366 0.775 12.922 1.00 98.31 199 LEU A N 1
ATOM 1473 C CA . LEU A 1 199 ? -6.187 1.000 11.729 1.00 98.31 199 LEU A CA 1
ATOM 1474 C C . LEU A 1 199 ? -7.686 0.847 12.026 1.00 98.31 199 LEU A C 1
ATOM 1476 O O . LEU A 1 199 ? -8.488 1.641 11.548 1.00 98.31 199 LEU A O 1
ATOM 1480 N N . LEU A 1 200 ? -8.060 -0.162 12.815 1.00 96.81 200 LEU A N 1
ATOM 1481 C CA . LEU A 1 200 ? -9.453 -0.448 13.177 1.00 96.81 200 LEU A CA 1
ATOM 1482 C C . LEU A 1 200 ? -10.052 0.534 14.194 1.00 96.81 200 LEU A C 1
ATOM 1484 O O . LEU A 1 200 ? -11.267 0.552 14.363 1.00 96.81 200 LEU A O 1
ATOM 1488 N N . SER A 1 201 ? -9.220 1.335 14.860 1.00 95.25 201 SER A N 1
ATOM 1489 C CA . SER A 1 201 ? -9.642 2.378 15.807 1.00 95.25 201 SER A CA 1
ATOM 1490 C C . SER A 1 201 ? -9.352 3.799 15.312 1.00 95.25 201 SER A C 1
ATOM 1492 O O . SER A 1 201 ? -9.674 4.772 15.994 1.00 95.25 201 SER A O 1
ATOM 1494 N N . PHE A 1 202 ? -8.755 3.944 14.127 1.00 96.06 202 PHE A N 1
ATOM 1495 C CA . PHE A 1 202 ? -8.439 5.240 13.546 1.00 96.06 202 PHE A CA 1
ATOM 1496 C C . PHE A 1 202 ? -9.690 5.873 12.934 1.00 96.06 202 PHE A C 1
ATOM 1498 O O . PHE A 1 202 ? -10.214 5.401 11.928 1.00 96.06 202 PHE A O 1
ATOM 1505 N N . GLU A 1 203 ? -10.134 6.987 13.511 1.00 91.56 203 GLU A N 1
ATOM 1506 C CA . GLU A 1 203 ? -11.259 7.779 13.006 1.00 91.56 203 GLU A CA 1
ATOM 1507 C C . GLU A 1 203 ? -10.749 9.026 12.278 1.00 91.56 203 GLU A C 1
ATOM 1509 O O . GLU A 1 203 ? -10.289 9.955 12.955 1.00 91.56 203 GLU A O 1
ATOM 1514 N N . PRO A 1 204 ? -10.795 9.091 10.933 1.00 83.50 204 PRO A N 1
ATOM 1515 C CA . PRO A 1 204 ? -10.381 10.276 10.194 1.00 83.50 204 PRO A CA 1
ATOM 1516 C C . PRO A 1 204 ? -11.202 11.490 10.608 1.00 83.50 204 PRO A C 1
ATOM 1518 O O . PRO A 1 204 ? -12.432 11.437 10.646 1.00 83.50 204 PRO A O 1
ATOM 1521 N N . GLN A 1 205 ? -10.537 12.607 10.884 1.00 81.75 205 GLN A N 1
ATOM 1522 C CA . GLN A 1 205 ? -11.262 13.839 11.157 1.00 81.75 205 GLN A CA 1
ATOM 1523 C C . GLN A 1 205 ? -11.917 14.327 9.864 1.00 81.75 205 GLN A C 1
ATOM 1525 O O . GLN A 1 205 ? -11.264 14.484 8.829 1.00 81.75 205 GLN A O 1
ATOM 1530 N N . ILE A 1 206 ? -13.222 14.587 9.920 1.00 61.97 206 ILE A N 1
ATOM 1531 C CA . ILE A 1 206 ? -13.915 15.312 8.858 1.00 61.97 206 ILE A CA 1
ATOM 1532 C C . ILE A 1 206 ? -13.527 16.783 9.047 1.00 61.97 206 ILE A C 1
ATOM 1534 O O . ILE A 1 206 ? -13.870 17.352 10.088 1.00 61.97 206 ILE A O 1
ATOM 1538 N N . PRO A 1 207 ? -12.815 17.427 8.098 1.00 56.66 207 PRO A N 1
ATOM 1539 C CA . PRO A 1 207 ? -12.599 18.860 8.199 1.00 56.66 207 PRO A CA 1
ATOM 1540 C C . PRO A 1 207 ? -13.972 19.526 8.303 1.00 56.66 207 PRO A C 1
ATOM 1542 O O . PRO A 1 207 ? -14.880 19.115 7.571 1.00 56.66 207 PRO A O 1
ATOM 1545 N N . PRO A 1 208 ? -14.161 20.519 9.190 1.00 47.03 208 PRO A N 1
ATOM 1546 C CA . PRO A 1 208 ? -15.446 21.182 9.311 1.00 47.03 208 PRO A CA 1
ATOM 1547 C C . PRO A 1 208 ? -15.862 21.652 7.920 1.00 47.03 208 PRO A C 1
ATOM 1549 O O . PRO A 1 208 ? -15.142 22.415 7.272 1.00 47.03 208 PRO A O 1
ATOM 1552 N N . THR A 1 209 ? -17.008 21.166 7.439 1.00 51.12 209 THR A N 1
ATOM 1553 C CA . THR A 1 209 ? -17.650 21.761 6.274 1.00 51.12 209 THR A CA 1
ATOM 1554 C C . THR A 1 209 ? -17.805 23.232 6.609 1.00 51.12 209 THR A C 1
ATOM 1556 O O . THR A 1 209 ? -18.504 23.561 7.573 1.00 51.12 209 THR A O 1
ATOM 1559 N N . LEU A 1 210 ? -17.127 24.114 5.868 1.00 46.47 210 LEU A N 1
ATOM 1560 C CA . LEU A 1 210 ? -17.451 25.531 5.936 1.00 46.47 210 LEU A CA 1
ATOM 1561 C C . LEU A 1 210 ? -18.969 25.612 5.745 1.00 46.47 210 LEU A C 1
ATOM 1563 O O . LEU A 1 210 ? -19.466 25.020 4.778 1.00 46.47 210 LEU A O 1
ATOM 1567 N N . PRO A 1 211 ? -19.723 26.238 6.669 1.00 42.25 211 PRO A N 1
ATOM 1568 C CA . PRO A 1 211 ? -21.146 26.412 6.454 1.00 42.25 211 PRO A CA 1
ATOM 1569 C C . PRO A 1 211 ? -21.303 27.050 5.080 1.00 42.25 211 PRO A C 1
ATOM 1571 O O . PRO A 1 211 ? -20.567 27.986 4.746 1.00 42.25 211 PRO A O 1
ATOM 1574 N N . ALA A 1 212 ? -22.199 26.488 4.263 1.00 43.75 212 ALA A N 1
ATOM 1575 C CA . ALA A 1 212 ? -22.544 27.082 2.985 1.00 43.75 212 ALA A CA 1
ATOM 1576 C C . ALA A 1 212 ? -22.760 28.574 3.235 1.00 43.75 212 ALA A C 1
ATOM 1578 O O . ALA A 1 212 ? -23.525 28.939 4.131 1.00 43.75 212 ALA A O 1
ATOM 1579 N N . ILE A 1 213 ? -22.028 29.421 2.509 1.00 45.84 213 ILE A N 1
ATOM 1580 C CA . ILE A 1 213 ? -22.258 30.858 2.554 1.00 45.84 213 ILE A CA 1
ATOM 1581 C C . ILE A 1 213 ? -23.684 31.020 2.041 1.00 45.84 213 ILE A C 1
ATOM 1583 O O . ILE A 1 213 ? -23.931 30.959 0.838 1.00 45.84 213 ILE A O 1
ATOM 1587 N N . THR A 1 214 ? -24.644 31.143 2.955 1.00 42.19 214 THR A N 1
ATOM 1588 C CA . THR A 1 214 ? -25.973 31.620 2.612 1.00 42.19 214 THR A CA 1
ATOM 1589 C C . THR A 1 214 ? -25.737 32.963 1.939 1.00 42.19 214 THR A C 1
ATOM 1591 O O 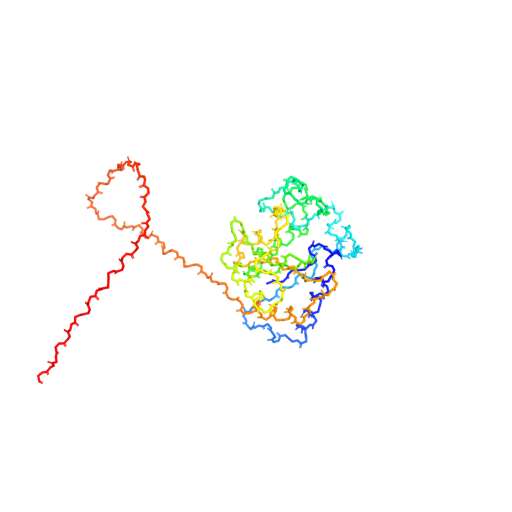. TH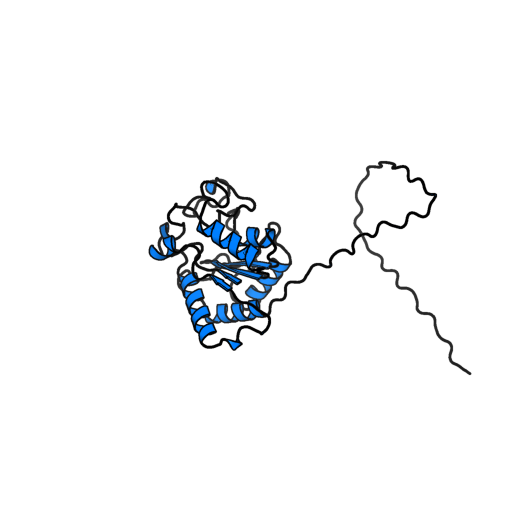R A 1 214 ? -25.036 33.790 2.538 1.00 42.19 214 THR A O 1
ATOM 1594 N N . PRO A 1 215 ? -26.231 33.192 0.709 1.00 48.66 215 PRO A N 1
ATOM 1595 C CA . PRO A 1 215 ? -26.193 34.521 0.129 1.00 48.66 215 PRO A CA 1
ATOM 1596 C C . PRO A 1 215 ? -26.753 35.458 1.191 1.00 48.66 215 PRO A C 1
ATOM 1598 O O . PRO A 1 215 ? -27.847 35.212 1.697 1.00 48.66 215 PRO A O 1
ATOM 1601 N N . PHE A 1 216 ? -25.958 36.441 1.615 1.00 46.81 216 PHE A N 1
ATOM 1602 C CA . PHE A 1 216 ? -26.466 37.496 2.475 1.00 46.81 216 PHE A CA 1
ATOM 1603 C C . PHE A 1 216 ? -27.758 37.988 1.833 1.00 46.81 216 PHE A C 1
ATOM 1605 O O . PHE A 1 216 ? -27.733 38.364 0.658 1.00 46.81 216 PHE A O 1
ATOM 1612 N N . ASP A 1 217 ? -28.859 37.946 2.587 1.00 41.41 217 ASP A N 1
ATOM 1613 C CA . ASP A 1 217 ? -30.069 38.677 2.245 1.00 41.41 217 ASP A CA 1
ATOM 1614 C C . ASP A 1 217 ? -29.630 40.105 1.931 1.00 41.41 217 ASP A C 1
ATOM 1616 O O . ASP A 1 217 ? -29.215 40.874 2.805 1.00 41.41 217 ASP A O 1
ATOM 1620 N N . THR A 1 218 ? -29.633 40.436 0.646 1.00 43.06 218 THR A N 1
ATOM 1621 C CA . THR A 1 218 ? -29.442 41.795 0.193 1.00 43.06 218 THR A CA 1
ATOM 1622 C C . THR A 1 218 ? -30.649 42.563 0.696 1.00 43.06 218 THR A C 1
ATOM 1624 O O . THR A 1 218 ? -31.746 42.477 0.149 1.00 43.06 218 THR A O 1
ATOM 1627 N N . LEU A 1 219 ? -30.456 43.328 1.772 1.00 43.25 219 LEU A N 1
ATOM 1628 C CA . LEU A 1 219 ? -31.380 44.403 2.104 1.00 43.25 219 LEU A CA 1
ATOM 1629 C C . LEU A 1 219 ? -31.536 45.264 0.835 1.00 43.25 219 LEU A C 1
ATOM 1631 O O . LEU A 1 219 ? -30.523 45.698 0.272 1.00 43.25 219 LEU A O 1
ATOM 1635 N N . PRO A 1 220 ? -32.763 45.487 0.334 1.00 40.47 220 PRO A N 1
ATOM 1636 C CA . PRO A 1 220 ? -32.960 46.223 -0.904 1.00 40.47 220 PRO A CA 1
ATOM 1637 C C . PRO A 1 220 ? -32.462 47.661 -0.724 1.00 40.47 220 PRO A C 1
ATOM 1639 O O . PRO A 1 220 ? -32.965 48.392 0.125 1.00 40.47 220 PRO A O 1
ATOM 1642 N N . GLY A 1 221 ? -31.468 48.064 -1.525 1.00 52.69 221 GLY A N 1
ATOM 1643 C CA . GLY A 1 221 ? -31.069 49.471 -1.648 1.00 52.69 221 GLY A CA 1
ATOM 1644 C C . GLY A 1 221 ? -29.578 49.810 -1.572 1.00 52.69 221 GLY A C 1
ATOM 1645 O O . GLY A 1 221 ? -29.265 50.995 -1.629 1.00 52.69 221 GLY A O 1
ATOM 1646 N N . GLN A 1 222 ? -28.649 48.851 -1.478 1.00 39.03 222 GLN A N 1
ATOM 1647 C CA . GLN A 1 222 ? -27.215 49.170 -1.577 1.00 39.03 222 GLN A CA 1
ATOM 1648 C C . GLN A 1 222 ? -26.599 48.695 -2.892 1.00 39.03 222 GLN A C 1
ATOM 1650 O O . GLN A 1 222 ? -26.315 47.517 -3.094 1.00 39.03 222 GLN A O 1
ATOM 1655 N N . THR A 1 223 ? -26.368 49.653 -3.786 1.00 37.88 223 THR A N 1
ATOM 1656 C CA . THR A 1 223 ? -25.547 49.489 -4.984 1.00 37.88 223 THR A CA 1
ATOM 1657 C C . THR A 1 223 ? -24.083 49.413 -4.559 1.00 37.88 223 THR A C 1
ATOM 1659 O O . THR A 1 223 ? -23.528 50.399 -4.078 1.00 37.88 223 THR A O 1
ATOM 1662 N N . ILE A 1 224 ? -23.449 48.252 -4.721 1.00 43.94 224 ILE A N 1
ATOM 1663 C CA . ILE A 1 224 ? -22.013 48.096 -4.472 1.00 43.94 224 ILE A CA 1
ATOM 1664 C C . ILE A 1 224 ? -21.289 48.263 -5.810 1.00 43.94 224 ILE A C 1
ATOM 1666 O O . ILE A 1 224 ? -21.356 47.391 -6.674 1.00 43.94 224 ILE A O 1
ATOM 1670 N N . THR A 1 225 ? -20.621 49.397 -6.004 1.00 37.31 225 THR A N 1
ATOM 1671 C CA . THR A 1 225 ? -19.728 49.605 -7.152 1.00 37.31 225 THR A CA 1
ATOM 1672 C C . THR A 1 225 ? -18.382 48.939 -6.847 1.00 37.31 225 THR A C 1
ATOM 1674 O O . THR A 1 225 ? -17.796 49.244 -5.806 1.00 37.31 225 THR A O 1
ATOM 1677 N N . PRO A 1 226 ? -17.855 48.039 -7.698 1.00 35.72 226 PRO A N 1
ATOM 1678 C CA . PRO A 1 226 ? -16.584 47.387 -7.420 1.00 35.72 226 PRO A CA 1
ATOM 1679 C C . PRO A 1 226 ? -15.425 48.334 -7.751 1.00 35.72 226 PRO A C 1
ATOM 1681 O O . PRO A 1 226 ? -15.122 48.585 -8.916 1.00 35.72 226 PRO A O 1
ATOM 1684 N N . THR A 1 227 ? -14.749 48.848 -6.724 1.00 34.12 227 THR A N 1
ATOM 1685 C CA . THR A 1 227 ? -13.449 49.512 -6.881 1.00 34.12 227 THR A CA 1
ATOM 1686 C C . THR A 1 227 ? -12.356 48.453 -6.783 1.00 34.12 227 THR A C 1
ATOM 1688 O O . THR A 1 227 ? -12.107 47.903 -5.712 1.00 34.12 227 THR A O 1
ATOM 1691 N N . ILE A 1 228 ? -11.702 48.149 -7.905 1.00 40.38 228 ILE A N 1
ATOM 1692 C CA . ILE A 1 228 ? -10.521 47.281 -7.935 1.00 40.38 228 ILE A CA 1
ATOM 1693 C C . ILE A 1 228 ? -9.340 48.083 -7.378 1.00 40.38 228 ILE A C 1
ATOM 1695 O O . ILE A 1 228 ? -8.821 48.979 -8.042 1.00 40.38 228 ILE A O 1
ATOM 1699 N N . GLY A 1 229 ? -8.936 47.771 -6.147 1.00 32.00 229 GLY A N 1
ATOM 1700 C CA . GLY A 1 229 ? -7.734 48.298 -5.506 1.00 32.00 229 GLY A CA 1
ATOM 1701 C C . GLY A 1 229 ? -6.749 47.170 -5.220 1.00 32.00 229 GLY A C 1
ATOM 1702 O O . GLY A 1 229 ? -6.981 46.344 -4.342 1.00 32.00 229 GLY A O 1
ATOM 1703 N N . VAL A 1 230 ? -5.651 47.133 -5.970 1.00 40.16 230 VAL A N 1
ATOM 1704 C CA . VAL A 1 230 ? -4.477 46.296 -5.696 1.00 40.16 230 VAL A CA 1
ATOM 1705 C C . VAL A 1 230 ? -3.633 46.995 -4.632 1.00 40.16 230 VAL A C 1
ATOM 1707 O O . VAL A 1 230 ? -3.150 48.081 -4.921 1.00 40.16 230 VAL A O 1
ATOM 1710 N N . THR A 1 231 ? -3.401 46.369 -3.470 1.00 33.84 231 THR A N 1
ATOM 1711 C CA . THR A 1 231 ? -2.151 46.497 -2.681 1.00 33.84 231 THR A CA 1
ATOM 1712 C C . THR A 1 231 ? -2.079 45.492 -1.517 1.00 33.84 231 THR A C 1
ATOM 1714 O O . THR A 1 231 ? -2.921 45.507 -0.629 1.00 33.84 231 THR A O 1
ATOM 1717 N N . SER A 1 232 ? -1.010 44.687 -1.538 1.00 34.25 232 SER A N 1
ATOM 1718 C CA . SER A 1 232 ? -0.059 44.350 -0.456 1.00 34.25 232 SER A CA 1
ATOM 1719 C C . SER A 1 232 ? -0.529 43.914 0.950 1.00 34.25 232 SER A C 1
ATOM 1721 O O . SER A 1 232 ? -1.072 44.699 1.717 1.00 34.25 232 SER A O 1
ATOM 1723 N N . THR A 1 233 ? -0.101 42.692 1.312 1.00 40.16 233 THR A N 1
ATOM 1724 C CA . THR A 1 233 ? 0.368 42.195 2.634 1.00 40.16 233 THR A CA 1
ATOM 1725 C C . THR A 1 233 ? -0.376 42.613 3.904 1.00 40.16 233 THR A C 1
ATOM 1727 O O . THR A 1 233 ? -0.135 43.703 4.419 1.00 40.16 233 THR A O 1
ATOM 1730 N N . ILE A 1 234 ? -1.108 41.676 4.527 1.00 35.50 234 ILE A N 1
ATOM 1731 C CA . ILE A 1 234 ? -1.442 41.746 5.959 1.00 35.50 234 ILE A CA 1
ATOM 1732 C C . ILE A 1 234 ? -1.440 40.337 6.581 1.00 35.50 234 ILE A C 1
ATOM 1734 O O . ILE A 1 234 ? -2.218 39.467 6.197 1.00 35.50 234 ILE A O 1
ATOM 1738 N N . THR A 1 235 ? -0.564 40.137 7.566 1.00 33.31 235 THR A N 1
ATOM 1739 C CA . THR A 1 235 ? -0.555 39.017 8.521 1.00 33.31 235 THR A CA 1
ATOM 1740 C C . THR A 1 235 ? -1.781 39.109 9.440 1.00 33.31 235 THR A C 1
ATOM 1742 O O . THR A 1 235 ? -1.982 40.167 10.044 1.00 33.31 235 THR A O 1
ATOM 1745 N N . PRO A 1 236 ? -2.602 38.059 9.622 1.00 32.69 236 PRO A N 1
ATOM 1746 C CA . PRO A 1 236 ? -3.731 38.147 10.538 1.00 32.69 236 PRO A CA 1
ATOM 1747 C C . PRO A 1 236 ? -3.290 37.881 11.986 1.00 32.69 236 PRO A C 1
ATOM 1749 O O . PRO A 1 236 ? -3.076 36.743 12.393 1.00 32.69 236 PRO A O 1
ATOM 1752 N N . THR A 1 237 ? -3.216 38.942 12.791 1.00 30.83 237 THR A N 1
ATOM 1753 C CA . THR A 1 237 ? -3.261 38.847 14.259 1.00 30.83 237 THR A CA 1
ATOM 1754 C C . THR A 1 237 ? -4.723 38.897 14.697 1.00 30.83 237 THR A C 1
ATOM 1756 O O . THR A 1 237 ? -5.366 39.944 14.614 1.00 30.83 237 THR A O 1
ATOM 1759 N N . VAL A 1 238 ? -5.266 37.780 15.185 1.00 32.62 238 VAL A N 1
ATOM 1760 C CA . VAL A 1 238 ? -6.626 37.725 15.743 1.00 32.62 238 VAL A CA 1
ATOM 1761 C C . VAL A 1 238 ? -6.609 38.269 17.175 1.00 32.62 238 VAL A C 1
ATOM 1763 O O . VAL A 1 238 ? -6.068 37.642 18.082 1.00 32.62 238 VAL A O 1
ATOM 1766 N N . LYS A 1 239 ? -7.217 39.441 17.403 1.00 32.06 239 LYS A N 1
ATOM 1767 C CA . LYS A 1 239 ? -7.574 39.920 18.750 1.00 32.06 239 LYS A CA 1
ATOM 1768 C C . LYS A 1 239 ? -8.986 39.445 19.097 1.00 32.06 239 LYS A C 1
ATOM 1770 O O . LYS A 1 239 ? -9.965 39.991 18.596 1.00 32.06 239 LYS A O 1
ATOM 1775 N N . LEU A 1 240 ? -9.086 38.458 19.986 1.00 29.94 240 LEU A N 1
ATOM 1776 C CA . LEU A 1 240 ? -10.341 38.047 20.620 1.00 29.94 240 LEU A CA 1
ATOM 1777 C C . LEU A 1 240 ? -10.796 39.113 21.628 1.00 29.94 240 LEU A C 1
ATOM 1779 O O . LEU A 1 240 ? -10.090 39.424 22.587 1.00 29.94 240 LEU A O 1
ATOM 1783 N N . ARG A 1 241 ? -11.992 39.672 21.417 1.00 35.16 241 ARG A N 1
ATOM 1784 C CA . ARG A 1 241 ? -12.674 40.555 22.372 1.00 35.16 241 ARG A CA 1
ATOM 1785 C C . ARG A 1 241 ? -13.720 39.730 23.119 1.00 35.16 241 ARG A C 1
ATOM 1787 O O . ARG A 1 241 ? -14.754 39.400 22.552 1.00 35.16 241 ARG A O 1
ATOM 1794 N N . ILE A 1 242 ? -13.440 39.390 24.374 1.00 43.72 242 ILE A N 1
ATOM 1795 C CA . ILE A 1 242 ? -14.377 38.685 25.260 1.00 43.72 242 ILE A CA 1
ATOM 1796 C C . ILE A 1 242 ? -15.404 39.707 25.792 1.00 43.72 242 ILE A C 1
ATOM 1798 O O . ILE A 1 242 ? -14.990 40.716 26.375 1.00 43.72 242 ILE A O 1
ATOM 1802 N N . PRO A 1 243 ? -16.722 39.509 25.601 1.00 39.12 243 PRO A N 1
ATOM 1803 C CA . PRO A 1 243 ? -17.744 40.345 26.228 1.00 39.12 243 PRO A CA 1
ATOM 1804 C C . PRO A 1 243 ? -17.773 40.113 27.744 1.00 39.12 243 PRO A C 1
ATOM 1806 O O . PRO A 1 243 ? -17.773 38.972 28.199 1.00 39.12 243 PRO A O 1
ATOM 1809 N N . ARG A 1 244 ? -17.814 41.194 28.534 1.00 46.81 244 ARG A N 1
ATOM 1810 C CA . ARG A 1 244 ? -18.046 41.111 29.984 1.00 46.81 244 ARG A CA 1
ATOM 1811 C C . ARG A 1 244 ? -19.479 40.642 30.239 1.00 46.81 244 ARG A C 1
ATOM 1813 O O . ARG A 1 244 ? -20.414 41.201 29.670 1.00 46.81 244 ARG A O 1
ATOM 1820 N N . THR A 1 245 ? -19.639 39.648 31.104 1.00 53.47 245 THR A N 1
ATOM 1821 C CA . THR A 1 245 ? -20.930 39.244 31.673 1.00 53.47 245 THR A CA 1
ATOM 1822 C C . THR A 1 245 ? -21.521 40.373 32.529 1.00 53.47 245 THR A C 1
ATOM 1824 O O . THR A 1 245 ? -20.757 41.034 33.236 1.00 53.47 245 THR A O 1
ATOM 1827 N N . PRO A 1 246 ? -22.847 40.605 32.512 1.00 52.97 246 PRO A N 1
ATOM 1828 C CA . PRO A 1 246 ? -23.490 41.533 33.437 1.00 52.97 246 PRO A CA 1
ATOM 1829 C C . PRO A 1 246 ? -23.498 40.956 34.860 1.00 52.97 246 PRO A C 1
ATOM 1831 O O . PRO A 1 246 ? -23.853 39.793 35.055 1.00 52.97 246 PRO A O 1
ATOM 1834 N N . GLU A 1 247 ? -23.123 41.769 35.846 1.00 58.72 247 GLU A N 1
ATOM 1835 C CA . GLU A 1 247 ? -23.282 41.455 37.269 1.00 58.72 247 GLU A CA 1
ATOM 1836 C C . GLU A 1 247 ? -24.772 41.452 37.647 1.00 58.72 247 GLU A C 1
ATOM 1838 O O . GLU A 1 247 ? -25.512 42.383 37.325 1.00 58.72 247 GLU A O 1
ATOM 1843 N N . ILE A 1 248 ? -25.210 40.395 38.334 1.00 62.88 248 ILE A N 1
ATOM 1844 C CA . ILE A 1 248 ? -26.541 40.291 38.940 1.00 62.88 248 ILE A CA 1
ATOM 1845 C C . ILE A 1 248 ? -26.427 40.823 40.379 1.00 62.88 248 ILE A C 1
ATOM 1847 O O . ILE A 1 248 ? -25.618 40.286 41.139 1.00 62.88 248 ILE A O 1
ATOM 1851 N N . PRO A 1 249 ? -27.197 41.846 40.790 1.00 62.97 249 PRO A N 1
ATOM 1852 C CA . PRO A 1 249 ? -27.194 42.304 42.176 1.00 62.97 249 PRO A CA 1
ATOM 1853 C C . PRO A 1 249 ? -27.903 41.292 43.098 1.00 62.97 249 PRO A C 1
ATOM 1855 O O . PRO A 1 249 ? -28.866 40.648 42.670 1.00 62.97 249 PRO A O 1
ATOM 1858 N N . PRO A 1 250 ? -27.470 41.140 44.363 1.00 63.34 250 PRO A N 1
ATOM 1859 C CA . PRO A 1 250 ? -28.163 40.292 45.325 1.00 63.34 250 PRO A CA 1
ATOM 1860 C C . PRO A 1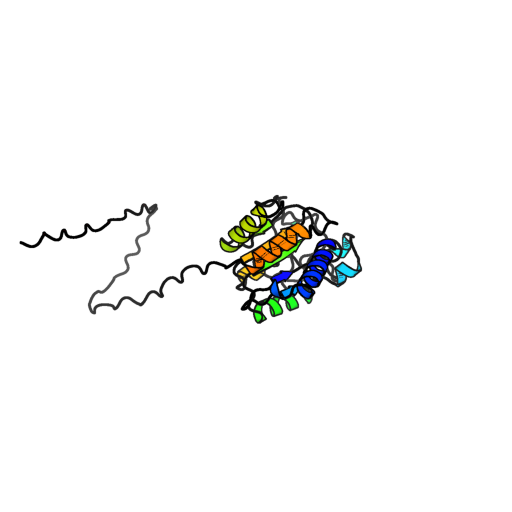 250 ? -29.529 40.890 45.705 1.00 63.34 250 PRO A C 1
ATOM 1862 O O . PRO A 1 250 ? -29.666 42.102 45.869 1.00 63.34 250 PRO A O 1
ATOM 1865 N N . ASN A 1 251 ? -30.535 40.020 45.826 1.00 62.50 251 ASN A N 1
ATOM 1866 C CA . ASN A 1 251 ? -31.892 40.363 46.264 1.00 62.50 251 ASN A CA 1
ATOM 1867 C C . ASN A 1 251 ? -31.937 40.767 47.757 1.00 62.50 251 ASN A C 1
ATOM 1869 O O . ASN A 1 251 ? -31.054 40.344 48.506 1.00 62.50 251 ASN A O 1
ATOM 1873 N N . PRO A 1 252 ? -32.944 41.572 48.161 1.00 68.25 252 PRO A N 1
ATOM 1874 C CA . PRO A 1 252 ? -33.028 42.228 49.472 1.00 68.25 252 PRO A CA 1
ATOM 1875 C C . PRO A 1 252 ? -33.246 41.283 50.657 1.00 68.25 252 PRO A C 1
ATOM 1877 O O . PRO A 1 252 ? -33.873 40.214 50.469 1.00 68.25 252 PRO A O 1
#

Secondary structure (DSSP, 8-state):
-EE--TTGGGGHHHHHHHHHHHHHHHH-GGGS-TT----EES-S-HHHHHH-SSGGGSS-TTSB-GGG-SSTT--S-STTTT-TTSSSB--SSTT-SHHHHHHHHHHHHTT--EEEEEEESSS-EEESTTTTPHHHHHHHHHHHHHS---SSPPP-S----S-HHHHHHHTT-SEEEEEEES-SS---HHHHHHHHHHHHH------------PPP---TT--------------------PPPPPPPPPP-

Sequence (252 aa):
MIIAGIHGGAEGNTIALADQLIAYLRQNPQAVPHGYTLYILRSLNPDGEVLGNVPGGRPNANGVDLNRNFDVGWQADLKGNGCSSAPGTAGAGPGSEPETRALKGFLQASQVEVLISYHSAYLGIFPSGDPARPESVRLAEAIHDISNYPYPPVRNGCEYAGTLVDWAASNGVKAAVDVELNSDVDTEFETNLRVLSLLLSFEPQIPPTLPAITPFDTLPGQTITPTIGVTSTITPTVKLRIPRTPEIPPNP

pLDDT: mean 85.45, std 21.02, range [29.94, 98.88]

Radius of gyration: 24.12 Å; chains: 1; bounding box: 50×67×71 Å

Foldseek 3Di:
DEEEALQAQLLCLSLVLLVVVVVVCVVVVVLQPPPDDDDYHSHLAPQLNVVHNDLSSGAHPVFARLQQQAQFQHDQDQVVQVNVPRTGTNPPHRPNDPSNVVVVVCLLVVLAQEYEYEAEAAQFKAKADVVHDPQQLVLRVVLVVLDVGDPPGDDPRGDRHRGPQNNSVVNRHLTYMYGYYHDSNHNVNVSVVVSSSCRSVRDRDDDPDPPPPPPPPPPPDDDDDDDDDDDDDDDDDDDDDDDDDDDDDDDD